Protein AF-A0A928RNL3-F1 (afdb_monomer_lite)

Sequence (248 aa):
MKKELIGLLCSFAIVVVMLMSVAVFASTDTRIFVESATQLISAIQSAKESDNIVLTENIDIDTAIEITSTVIINLNGKTLTALNDTEGNGIFWVKEGGNLTINGNGTINSASQANDYSMAIWATNGGIVTINGGTFTNLDAKAFEDNGTTPNNNELIYASRGGQIIINDGTFIGNYNNTKYGTRYTLNQKDEDLKTEEIEKGTILVKGGKYYGYNPAESLSENPQANFLADGYISTLEGDYYIVTKLA

Secondary structure (DSSP, 8-state):
------------------------------EEEE-SHHHHHHHHHH--TT-EEEE-S-EEESS-EEE-SEEEEE-TT-EEEE-S--TTS-SEEE-TT-EEEEESS-EEE---TT-S---SEEE-TT-EEEEEEEEEE-TTSPPP---SS------SEEE-TT-EEEEEEEEEE--TT-TTTGGGGSEEE-GGGGG-TTSPPPEEEE-SEEEET--TTSBTTSSSPB--BPTTEEEEEETTEEEEEE--

Structure (mmCIF, N/CA/C/O backbone):
data_AF-A0A928RNL3-F1
#
_entry.id   AF-A0A928RNL3-F1
#
loop_
_atom_site.group_PDB
_atom_site.id
_atom_site.type_symbol
_atom_site.label_atom_id
_atom_site.label_alt_id
_atom_site.label_comp_id
_atom_site.label_asym_id
_atom_site.label_entity_id
_atom_site.label_seq_id
_atom_site.pdbx_PDB_ins_code
_atom_site.Cartn_x
_atom_site.Cartn_y
_atom_site.Cartn_z
_atom_site.occupancy
_atom_site.B_iso_or_equiv
_atom_site.auth_seq_id
_atom_site.auth_comp_id
_atom_site.auth_asym_id
_atom_site.auth_atom_id
_atom_site.pdbx_PDB_model_num
ATOM 1 N N . MET A 1 1 ? 56.454 -34.129 8.886 1.00 36.88 1 MET A N 1
ATOM 2 C CA . MET A 1 1 ? 55.756 -33.399 7.800 1.00 36.88 1 MET A CA 1
ATOM 3 C C . MET A 1 1 ? 54.285 -33.790 7.875 1.00 36.88 1 MET A C 1
ATOM 5 O O . MET A 1 1 ? 53.979 -34.945 7.651 1.00 36.88 1 MET A O 1
ATOM 9 N N . LYS A 1 2 ? 53.443 -32.969 8.516 1.00 41.94 2 LYS A N 1
ATOM 10 C CA . LYS A 1 2 ? 52.487 -32.069 7.838 1.00 41.94 2 LYS A CA 1
ATOM 11 C C . LYS A 1 2 ? 51.548 -32.825 6.876 1.00 41.94 2 LYS A C 1
ATOM 13 O O . LYS A 1 2 ? 51.932 -33.035 5.732 1.00 41.94 2 LYS A O 1
ATOM 18 N N . LYS A 1 3 ? 50.312 -33.116 7.292 1.00 41.16 3 LYS A N 1
ATOM 19 C CA . LYS A 1 3 ? 49.136 -32.258 7.038 1.00 41.16 3 LYS A CA 1
ATOM 20 C C . LYS A 1 3 ? 47.866 -32.891 7.616 1.00 41.16 3 LYS A C 1
ATOM 22 O O . LYS A 1 3 ? 47.591 -34.066 7.415 1.00 41.16 3 LYS A O 1
ATOM 27 N N . GLU A 1 4 ? 47.143 -32.051 8.338 1.00 45.06 4 GLU A N 1
ATOM 28 C CA . GLU A 1 4 ? 45.769 -32.211 8.789 1.00 45.06 4 GLU A CA 1
ATOM 29 C C . GLU A 1 4 ? 44.822 -32.294 7.584 1.00 45.06 4 GLU A C 1
ATOM 31 O O . GLU A 1 4 ? 45.042 -31.619 6.576 1.00 45.06 4 GLU A O 1
ATOM 36 N N . LEU A 1 5 ? 43.740 -33.061 7.713 1.00 42.03 5 LEU A N 1
ATOM 37 C CA . LEU A 1 5 ? 42.509 -32.787 6.979 1.00 42.03 5 LEU A CA 1
ATOM 38 C C . LEU A 1 5 ? 41.320 -33.109 7.890 1.00 42.03 5 LEU A C 1
ATOM 40 O O . LEU A 1 5 ? 40.846 -34.238 7.971 1.00 42.03 5 LEU A O 1
ATOM 44 N N . ILE A 1 6 ? 40.891 -32.082 8.620 1.00 49.59 6 ILE A N 1
ATOM 45 C CA . ILE A 1 6 ? 39.580 -32.006 9.258 1.00 49.59 6 ILE A CA 1
ATOM 46 C C . ILE A 1 6 ? 38.580 -31.788 8.119 1.00 49.59 6 ILE A C 1
ATOM 48 O O . ILE A 1 6 ? 38.612 -30.756 7.452 1.00 49.59 6 ILE A O 1
ATOM 52 N N . GLY A 1 7 ? 37.746 -32.791 7.854 1.00 37.91 7 GLY A N 1
ATOM 53 C CA . GLY A 1 7 ? 36.748 -32.775 6.791 1.00 37.91 7 GLY A CA 1
ATOM 54 C C . GLY A 1 7 ? 35.339 -32.952 7.348 1.00 37.91 7 GLY A 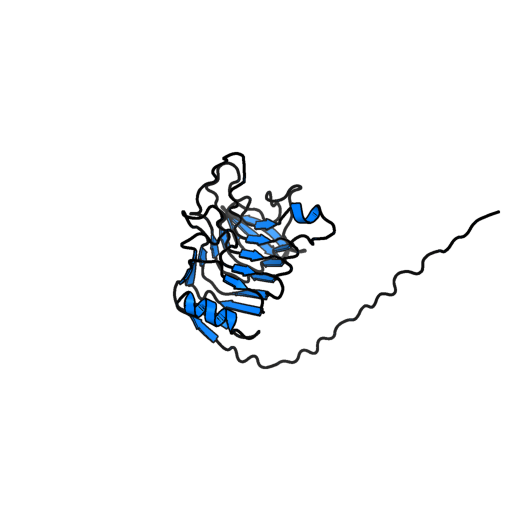C 1
ATOM 55 O O . GLY A 1 7 ? 34.915 -34.073 7.591 1.00 37.91 7 GLY A O 1
ATOM 56 N N . LEU A 1 8 ? 34.648 -31.820 7.497 1.00 40.19 8 LEU A N 1
ATOM 57 C CA . LEU A 1 8 ? 33.212 -31.631 7.266 1.00 40.19 8 LEU A CA 1
ATOM 58 C C . LEU A 1 8 ? 32.214 -32.471 8.097 1.00 40.19 8 LEU A C 1
ATOM 60 O O . LEU A 1 8 ? 31.609 -33.427 7.621 1.00 40.19 8 LEU A O 1
ATOM 64 N N . LEU A 1 9 ? 31.945 -32.000 9.315 1.00 39.47 9 LEU A N 1
ATOM 65 C CA . LEU A 1 9 ? 30.655 -32.155 9.995 1.00 39.47 9 LEU A CA 1
ATOM 66 C C . LEU A 1 9 ? 29.799 -30.939 9.624 1.00 39.47 9 LEU A C 1
ATOM 68 O O . LEU A 1 9 ? 30.090 -29.848 10.098 1.00 39.47 9 LEU A O 1
ATOM 72 N N . CYS A 1 10 ? 28.776 -31.102 8.783 1.00 32.81 10 CYS A N 1
ATOM 73 C CA . CYS A 1 10 ? 27.715 -30.104 8.628 1.00 32.81 10 CYS A CA 1
ATOM 74 C C . CYS A 1 10 ? 26.459 -30.724 8.010 1.00 32.81 10 CYS A C 1
ATOM 76 O O . CYS A 1 10 ? 26.547 -31.506 7.069 1.00 32.81 10 CYS A O 1
ATOM 78 N N . SER A 1 11 ? 25.306 -30.274 8.509 1.00 40.75 11 SER A N 1
ATOM 79 C CA . SER A 1 11 ? 23.949 -30.504 7.995 1.00 40.75 11 SER A CA 1
ATOM 80 C C . SER A 1 11 ? 23.205 -31.759 8.482 1.00 40.75 11 SER A C 1
ATOM 82 O O . SER A 1 11 ? 22.721 -32.567 7.695 1.00 40.75 11 SER A O 1
ATOM 84 N N . PHE A 1 12 ? 22.981 -31.844 9.794 1.00 39.78 12 PHE A N 1
ATOM 85 C CA . PHE A 1 12 ? 21.710 -32.354 10.329 1.00 39.78 12 PHE A CA 1
ATOM 86 C C . PHE A 1 12 ? 21.061 -31.228 11.148 1.00 39.78 12 PHE A C 1
ATOM 88 O O . PHE A 1 12 ? 21.121 -31.206 12.373 1.00 39.78 12 PHE A O 1
ATOM 95 N N . ALA A 1 13 ? 20.497 -30.237 10.455 1.00 38.69 13 ALA A N 1
ATOM 96 C CA . ALA A 1 13 ? 19.688 -29.185 11.063 1.00 38.69 13 ALA A CA 1
ATOM 97 C C . ALA A 1 13 ? 18.215 -29.451 10.729 1.00 38.69 13 ALA A C 1
ATOM 99 O O . ALA A 1 13 ? 17.690 -29.019 9.713 1.00 38.69 13 ALA A O 1
ATOM 100 N N . ILE A 1 14 ? 17.607 -30.276 11.581 1.00 46.03 14 ILE A N 1
ATOM 101 C CA . ILE A 1 14 ? 16.296 -30.039 12.189 1.00 46.03 14 ILE A CA 1
ATOM 102 C C . ILE A 1 14 ? 15.238 -29.469 11.223 1.00 46.03 14 ILE A C 1
ATOM 104 O O . ILE A 1 14 ? 14.930 -28.282 11.216 1.00 46.03 14 ILE A O 1
ATOM 108 N N . VAL A 1 15 ? 14.593 -30.365 10.476 1.00 40.50 15 VAL A N 1
ATOM 109 C CA . VAL A 1 15 ? 13.225 -30.144 9.998 1.00 40.50 15 VAL A CA 1
ATOM 110 C C . VAL A 1 15 ? 12.301 -30.316 11.211 1.00 40.50 15 VAL A C 1
ATOM 112 O O . VAL A 1 15 ? 11.739 -31.387 11.438 1.00 40.50 15 VAL A O 1
ATOM 115 N N . VAL A 1 16 ? 12.177 -29.281 12.048 1.00 40.16 16 VAL A N 1
ATOM 116 C CA . VAL A 1 16 ? 11.028 -29.171 12.959 1.00 40.16 16 VAL A CA 1
ATOM 117 C C . VAL A 1 16 ? 9.869 -28.709 12.094 1.00 40.16 16 VAL A C 1
ATOM 119 O O . VAL A 1 16 ? 9.647 -27.522 11.875 1.00 40.16 16 VAL A O 1
ATOM 122 N N . VAL A 1 17 ? 9.136 -29.686 11.562 1.00 42.78 17 VAL A N 1
ATOM 123 C CA . VAL A 1 17 ? 7.756 -29.465 11.145 1.00 42.78 17 VAL A CA 1
ATOM 124 C C . VAL A 1 17 ? 7.005 -29.088 12.418 1.00 42.78 17 VAL A C 1
ATOM 126 O O . VAL A 1 17 ? 6.629 -29.956 13.207 1.00 42.78 17 VAL A O 1
ATOM 129 N N . MET A 1 18 ? 6.832 -27.787 12.660 1.00 37.47 18 MET A N 1
ATOM 130 C CA . MET A 1 18 ? 5.820 -27.314 13.593 1.00 37.47 18 MET A CA 1
ATOM 131 C C . MET A 1 18 ? 4.467 -27.735 13.021 1.00 37.47 18 MET A C 1
ATOM 133 O O . MET A 1 18 ? 3.860 -27.040 12.212 1.00 37.47 18 MET A O 1
ATOM 137 N N . LEU A 1 19 ? 3.996 -28.903 13.453 1.00 42.25 19 LEU A N 1
ATOM 138 C CA . LEU A 1 19 ? 2.576 -29.196 13.563 1.00 42.25 19 LEU A CA 1
ATOM 139 C C . LEU A 1 19 ? 2.004 -28.183 14.559 1.00 42.25 19 LEU A C 1
ATOM 141 O O . LEU A 1 19 ? 1.840 -28.479 15.741 1.00 42.25 19 LEU A O 1
ATOM 145 N N . MET A 1 20 ? 1.747 -26.960 14.093 1.00 45.22 20 MET A N 1
ATOM 146 C CA . MET A 1 20 ? 0.829 -26.074 14.785 1.00 45.22 20 MET A CA 1
ATOM 147 C C . MET A 1 20 ? -0.524 -26.763 14.695 1.00 45.22 20 MET A C 1
ATOM 149 O O . MET A 1 20 ? -1.156 -26.832 13.642 1.00 45.22 20 MET A O 1
ATOM 153 N N . SER A 1 21 ? -0.916 -27.368 15.809 1.00 40.00 21 SER A N 1
ATOM 154 C CA . SER A 1 21 ? -2.282 -27.775 16.069 1.00 40.00 21 SER A CA 1
ATOM 155 C C . SER A 1 21 ? -3.202 -26.635 15.648 1.00 40.00 21 SER A C 1
ATOM 157 O O . SER A 1 21 ? -3.135 -25.549 16.226 1.00 40.00 21 SER A O 1
ATOM 159 N N . VAL A 1 22 ? -4.046 -26.876 14.646 1.00 42.44 22 VAL A N 1
ATOM 160 C CA . VAL A 1 22 ? -5.155 -25.985 14.312 1.00 42.44 22 VAL A CA 1
ATOM 161 C C . VAL A 1 22 ? -6.137 -26.065 15.476 1.00 42.44 22 VAL A C 1
ATOM 163 O O . VAL A 1 22 ? -7.059 -26.878 15.492 1.00 42.44 22 VAL A O 1
ATOM 166 N N . ALA A 1 23 ? -5.903 -25.250 16.500 1.00 40.03 23 ALA A N 1
ATOM 167 C CA . ALA A 1 23 ? -6.947 -24.890 17.429 1.00 40.03 23 ALA A CA 1
ATOM 168 C C . ALA A 1 23 ? -7.907 -23.996 16.640 1.00 40.03 23 ALA A C 1
ATOM 170 O O . ALA A 1 23 ? -7.641 -22.817 16.421 1.00 40.03 23 ALA A O 1
ATOM 171 N N . VAL A 1 24 ? -9.004 -24.583 16.157 1.00 39.94 24 VAL A N 1
ATOM 172 C CA . VAL A 1 24 ? -10.170 -23.828 15.692 1.00 39.94 24 VAL A CA 1
ATOM 173 C C . VAL A 1 24 ? -10.769 -23.168 16.931 1.00 39.94 24 VAL A C 1
ATOM 175 O O . VAL A 1 24 ? -11.718 -23.664 17.533 1.00 39.94 24 VAL A O 1
ATOM 178 N N . PHE A 1 25 ? -10.168 -22.063 17.366 1.00 43.06 25 PHE A N 1
ATOM 179 C CA . PHE A 1 25 ? -10.898 -21.095 18.155 1.0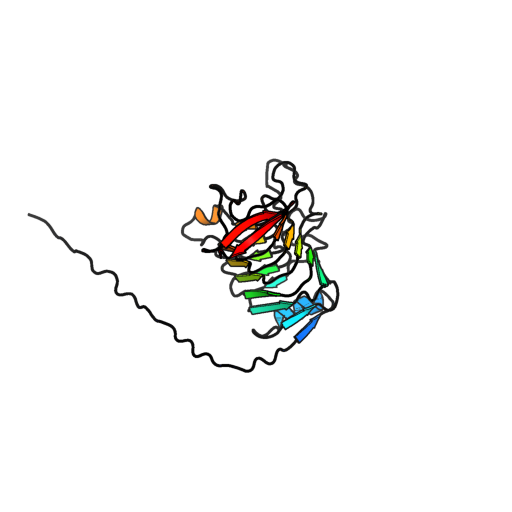0 43.06 25 PHE A CA 1
ATOM 180 C C . PHE A 1 25 ? -11.946 -20.525 17.209 1.00 43.06 25 PHE A C 1
ATOM 182 O O . PHE A 1 25 ? -11.616 -20.017 16.138 1.00 43.06 25 PHE A O 1
ATOM 189 N N . ALA A 1 26 ? -13.218 -20.671 17.571 1.00 45.25 26 ALA A N 1
ATOM 190 C CA . ALA A 1 26 ? -14.267 -19.869 16.976 1.00 45.25 26 ALA A CA 1
ATOM 191 C C . ALA A 1 26 ? -13.901 -18.408 17.260 1.00 45.25 26 ALA A C 1
ATOM 193 O O . ALA A 1 26 ? -14.158 -17.900 18.349 1.00 45.25 26 ALA A O 1
ATOM 194 N N . SER A 1 27 ? -13.208 -17.781 16.309 1.00 50.09 27 SER A N 1
ATOM 195 C CA . SER A 1 27 ? -12.990 -16.347 16.290 1.00 50.09 27 SER A CA 1
ATOM 196 C C . SER A 1 27 ? -14.382 -15.731 16.287 1.00 50.09 27 SER A C 1
ATOM 198 O O . SER A 1 27 ? -15.140 -15.854 15.322 1.00 50.09 27 SER A O 1
ATOM 200 N N . THR A 1 28 ? -14.779 -15.160 17.420 1.00 51.91 28 THR A N 1
ATOM 201 C CA . THR A 1 28 ? -15.839 -14.167 17.405 1.00 51.91 28 THR A CA 1
ATOM 202 C C . THR A 1 28 ? -15.288 -13.040 16.543 1.00 51.91 28 THR A C 1
ATOM 204 O O . THR A 1 28 ? -14.370 -12.358 16.989 1.00 51.91 28 THR A O 1
ATOM 207 N N . ASP A 1 29 ? -15.777 -12.918 15.305 1.00 69.38 29 ASP A N 1
ATOM 208 C CA . ASP A 1 29 ? -15.484 -11.815 14.378 1.00 69.38 29 ASP A CA 1
ATOM 209 C C . ASP A 1 29 ? -15.973 -10.511 15.027 1.00 69.38 29 ASP A C 1
ATOM 211 O O . ASP A 1 29 ? -17.085 -10.034 14.781 1.00 69.38 29 ASP A O 1
ATOM 215 N N . THR A 1 30 ? -15.186 -10.009 15.978 1.00 86.94 30 THR A N 1
ATOM 216 C CA . THR A 1 30 ? -15.465 -8.789 16.720 1.00 86.94 30 THR A CA 1
ATOM 217 C C . THR A 1 30 ? -15.185 -7.647 15.771 1.00 86.94 30 THR A C 1
ATOM 219 O O . THR A 1 30 ? -14.037 -7.369 15.429 1.00 86.94 30 THR A O 1
ATOM 222 N N . ARG A 1 31 ? -16.251 -6.988 15.325 1.00 94.19 31 ARG A N 1
ATOM 223 C CA . ARG A 1 31 ? -16.142 -5.827 14.447 1.00 94.19 31 ARG A CA 1
ATOM 224 C C . ARG A 1 31 ? -16.106 -4.558 15.272 1.00 94.19 31 ARG A C 1
ATOM 226 O O . ARG A 1 31 ? -17.015 -4.308 16.064 1.00 94.19 31 ARG A O 1
ATOM 233 N N . ILE A 1 32 ? -15.074 -3.756 15.052 1.00 97.12 32 ILE A N 1
ATOM 234 C CA . ILE A 1 32 ? -14.915 -2.438 15.659 1.00 97.12 32 ILE A CA 1
ATOM 235 C C . ILE A 1 32 ? -15.180 -1.416 14.561 1.00 97.12 32 ILE A C 1
ATOM 237 O O . ILE A 1 32 ? -14.381 -1.261 13.642 1.00 97.12 32 ILE A O 1
ATOM 241 N N . PHE A 1 33 ? -16.329 -0.752 14.621 1.00 97.88 33 PHE A N 1
ATOM 242 C CA . PHE A 1 33 ? -16.703 0.256 13.634 1.00 97.88 33 PHE A CA 1
ATOM 243 C C . PHE A 1 33 ? -16.080 1.604 13.988 1.00 97.88 33 PHE A C 1
ATOM 245 O O . PHE A 1 33 ? -16.161 2.036 15.139 1.00 97.88 33 PHE A O 1
ATOM 252 N N . VAL A 1 34 ? -15.468 2.258 13.002 1.00 98.50 34 VAL A N 1
ATOM 253 C CA . VAL A 1 34 ? -14.801 3.552 13.178 1.00 98.50 34 VAL A CA 1
ATOM 254 C C . VAL A 1 34 ? -15.205 4.522 12.067 1.00 98.50 34 VAL A C 1
ATOM 256 O O . VAL A 1 34 ? -15.260 4.157 10.892 1.00 98.50 34 VAL A O 1
ATOM 259 N N . GLU A 1 35 ? -15.470 5.769 12.444 1.00 98.19 35 GLU A N 1
ATOM 260 C CA . GLU A 1 35 ? -15.930 6.849 11.554 1.00 98.19 35 GLU A CA 1
ATOM 261 C C . GLU A 1 35 ? -15.015 8.086 11.601 1.00 98.19 35 GLU A C 1
ATOM 263 O O . GLU A 1 35 ? -15.278 9.082 10.938 1.00 98.19 35 GLU A O 1
ATOM 268 N N . SER A 1 36 ? -13.929 8.043 12.380 1.00 97.88 36 SER A N 1
ATOM 269 C CA . SER A 1 36 ? -12.985 9.157 12.542 1.00 97.88 36 SER A CA 1
ATOM 270 C C . SER A 1 36 ? -11.557 8.674 12.798 1.00 97.88 36 SER A C 1
ATOM 272 O O . SER A 1 36 ? -11.346 7.560 13.285 1.00 97.88 36 SER A O 1
ATOM 274 N N . ALA A 1 37 ? -10.568 9.538 12.545 1.00 96.69 37 ALA A N 1
ATOM 275 C CA . ALA A 1 37 ? -9.155 9.235 12.786 1.00 96.69 37 ALA A CA 1
ATOM 276 C C . ALA A 1 37 ? -8.880 8.853 14.246 1.00 96.69 37 ALA A C 1
ATOM 278 O O . ALA A 1 37 ? -8.196 7.869 14.516 1.00 96.69 37 ALA A O 1
ATOM 279 N N . THR A 1 38 ? -9.469 9.577 15.202 1.00 97.12 38 THR A N 1
ATOM 280 C CA . THR A 1 38 ? -9.306 9.290 16.634 1.00 97.12 38 THR A CA 1
ATOM 281 C C . THR A 1 38 ? -9.822 7.900 17.001 1.00 97.12 38 THR A C 1
ATOM 283 O O . THR A 1 38 ? -9.162 7.180 17.752 1.00 97.12 38 THR A O 1
ATOM 286 N N . GLN A 1 39 ? -10.979 7.499 16.468 1.00 98.06 39 GLN A N 1
ATOM 287 C CA . GLN A 1 39 ? -11.520 6.158 16.703 1.00 98.06 39 GLN A CA 1
ATOM 288 C C . GLN A 1 39 ? -10.678 5.085 16.019 1.00 98.06 39 GLN A C 1
ATOM 290 O O . GLN A 1 39 ? -10.419 4.061 16.641 1.00 98.06 39 GLN A O 1
ATOM 295 N N . LEU A 1 40 ? -10.223 5.320 14.784 1.00 98.12 40 LEU A N 1
ATOM 296 C CA . LEU A 1 40 ? -9.340 4.397 14.070 1.00 98.12 40 LEU A CA 1
ATOM 297 C C . LEU A 1 40 ? -8.049 4.148 14.860 1.00 98.12 40 LEU A C 1
ATOM 299 O O . LEU A 1 40 ? -7.719 2.999 15.137 1.00 98.12 40 LEU A O 1
ATOM 303 N N . ILE A 1 41 ? -7.367 5.209 15.297 1.00 96.62 41 ILE A N 1
ATOM 304 C CA . ILE A 1 41 ? -6.130 5.110 16.086 1.00 96.62 41 ILE A CA 1
ATOM 305 C C . ILE A 1 41 ? -6.388 4.390 17.417 1.00 96.62 41 ILE A C 1
ATOM 307 O O . ILE A 1 41 ? -5.639 3.489 17.788 1.00 96.62 41 ILE A O 1
ATOM 311 N N . SER A 1 42 ? -7.477 4.729 18.113 1.00 97.00 42 SER A N 1
ATOM 312 C CA . SER A 1 42 ? -7.833 4.083 19.385 1.00 97.00 42 SER A CA 1
ATOM 313 C C . SER A 1 42 ? -8.160 2.596 19.209 1.00 97.00 42 SER A C 1
ATOM 315 O O . SER A 1 42 ? -7.766 1.767 20.031 1.00 97.00 42 SER A O 1
ATOM 317 N N . ALA A 1 43 ? -8.867 2.244 18.133 1.00 97.00 43 ALA A N 1
ATOM 318 C CA . ALA A 1 43 ? -9.179 0.862 17.791 1.00 97.00 43 ALA A CA 1
ATOM 319 C C . ALA A 1 43 ? -7.900 0.076 17.492 1.00 97.00 43 ALA A C 1
ATOM 321 O O . ALA A 1 43 ? -7.726 -1.007 18.030 1.00 97.00 43 ALA A O 1
ATOM 322 N N . ILE A 1 44 ? -6.969 0.648 16.726 1.00 96.62 44 ILE A N 1
ATOM 323 C CA . ILE A 1 44 ? -5.667 0.041 16.416 1.00 96.62 44 ILE A CA 1
ATOM 324 C C . ILE A 1 44 ? -4.848 -0.217 17.686 1.00 96.62 44 ILE A C 1
ATOM 326 O O . ILE A 1 44 ? -4.329 -1.314 17.872 1.00 96.62 44 ILE A O 1
ATOM 330 N N . GLN A 1 45 ? -4.775 0.759 18.595 1.00 95.06 45 GLN A N 1
ATOM 331 C CA . GLN A 1 45 ? -4.013 0.638 19.846 1.00 95.06 45 GLN A CA 1
ATOM 332 C C . GLN A 1 45 ? -4.598 -0.386 20.829 1.00 95.06 45 GLN A C 1
ATOM 334 O O . GLN A 1 45 ? -3.878 -0.893 21.688 1.00 95.06 45 GLN A O 1
ATOM 339 N N . SER A 1 46 ? -5.900 -0.669 20.734 1.00 93.38 46 SER A N 1
ATOM 340 C CA . SER A 1 46 ? -6.609 -1.592 21.631 1.00 93.38 46 SER A CA 1
ATOM 341 C C . SER A 1 46 ? -7.000 -2.920 20.977 1.00 93.38 46 SER A C 1
ATOM 343 O O . SER A 1 46 ? -7.537 -3.791 21.668 1.00 93.38 46 SER A O 1
ATOM 345 N N . ALA A 1 47 ? -6.722 -3.083 19.679 1.00 89.69 47 ALA A N 1
ATOM 346 C CA . ALA A 1 47 ? -7.098 -4.254 18.903 1.00 89.69 47 ALA A CA 1
ATOM 347 C C . ALA A 1 47 ? -6.444 -5.520 19.455 1.00 89.69 47 ALA A C 1
ATOM 349 O O . ALA A 1 47 ? -5.249 -5.571 19.760 1.00 89.69 47 ALA A O 1
ATOM 350 N N . LYS A 1 48 ? -7.246 -6.575 19.543 1.00 89.38 48 LYS A N 1
ATOM 351 C CA . LYS A 1 48 ? -6.777 -7.948 19.724 1.00 89.38 48 LYS A CA 1
ATOM 352 C C . LYS A 1 48 ? -6.530 -8.565 18.352 1.00 89.38 48 LYS A C 1
ATOM 354 O O . LYS A 1 48 ? -7.125 -8.146 17.367 1.00 89.38 48 LYS A O 1
ATOM 359 N N . GLU A 1 49 ? -5.724 -9.624 18.294 1.00 82.88 49 GLU A N 1
ATOM 360 C CA . GLU A 1 49 ? -5.270 -10.227 17.026 1.00 82.88 49 GLU A CA 1
ATOM 361 C C . GLU A 1 49 ? -6.396 -10.631 16.051 1.00 82.88 49 GLU A C 1
ATOM 363 O O . GLU A 1 49 ? -6.156 -10.740 14.855 1.00 82.88 49 GLU A O 1
ATOM 368 N N . SER A 1 50 ? -7.615 -10.881 16.544 1.00 85.44 50 SER A N 1
ATOM 369 C CA . SER A 1 50 ? -8.782 -11.264 15.729 1.00 85.44 50 SER A CA 1
ATOM 370 C C . SER A 1 50 ? -9.828 -10.155 15.563 1.00 85.44 50 SER A C 1
ATOM 372 O O . SER A 1 50 ? -10.874 -10.409 14.964 1.00 85.44 50 SER A O 1
ATOM 374 N N . ASP A 1 51 ? -9.588 -8.956 16.100 1.00 92.44 51 ASP A N 1
ATOM 375 C CA . ASP A 1 51 ? -10.512 -7.834 15.947 1.00 92.44 51 ASP A CA 1
ATOM 376 C C . ASP A 1 51 ? -10.436 -7.281 14.519 1.00 92.44 51 ASP A C 1
ATOM 378 O O . ASP A 1 51 ? -9.360 -7.095 13.951 1.00 92.44 51 ASP A O 1
ATOM 382 N N . ASN A 1 52 ? -11.601 -7.004 13.940 1.00 94.69 52 ASN A N 1
ATOM 383 C CA . ASN A 1 52 ? -11.748 -6.515 12.577 1.00 94.69 52 ASN A CA 1
ATOM 384 C C . ASN A 1 52 ? -12.216 -5.058 12.612 1.00 94.69 52 ASN A C 1
ATOM 386 O O . ASN A 1 52 ? -13.385 -4.775 12.895 1.00 94.69 52 ASN A O 1
ATOM 390 N N . ILE A 1 53 ? -11.303 -4.123 12.360 1.00 98.12 53 ILE A N 1
ATOM 391 C CA . ILE A 1 53 ? -11.602 -2.689 12.349 1.00 98.12 53 ILE A CA 1
ATOM 392 C C . ILE A 1 53 ? -12.250 -2.343 11.010 1.00 98.12 53 ILE A 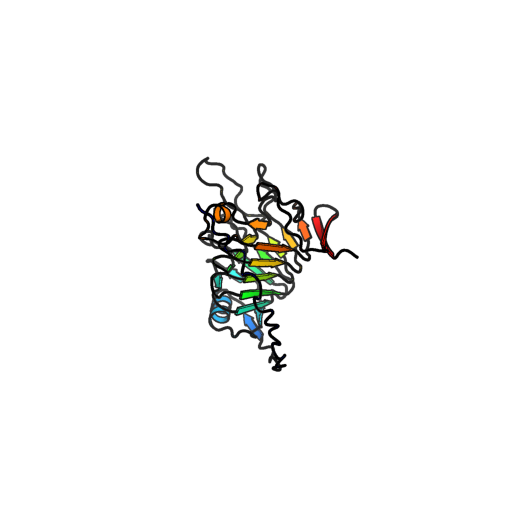C 1
ATOM 394 O O . ILE A 1 53 ? -11.632 -2.484 9.960 1.00 98.12 53 ILE A O 1
ATOM 398 N N . VAL A 1 54 ? -13.500 -1.889 11.032 1.00 98.31 54 VAL A N 1
ATOM 399 C CA . VAL A 1 54 ? -14.297 -1.627 9.830 1.00 98.31 54 VAL A CA 1
ATOM 400 C C . VAL A 1 54 ? -14.553 -0.134 9.700 1.00 98.31 54 VAL A C 1
ATOM 402 O O . VAL A 1 54 ? -15.178 0.470 10.575 1.00 98.31 54 VAL A O 1
ATOM 405 N N . LEU A 1 55 ? -14.126 0.452 8.583 1.00 98.62 55 LEU A N 1
ATOM 406 C CA . LEU A 1 55 ? -14.429 1.851 8.292 1.00 98.62 55 LEU A CA 1
ATOM 407 C C . LEU A 1 55 ? -15.918 2.010 7.958 1.00 98.62 55 LEU A C 1
ATOM 409 O O . LEU A 1 55 ? -16.460 1.311 7.096 1.00 98.62 55 LEU A O 1
ATOM 413 N N . THR A 1 56 ? -16.597 2.937 8.625 1.00 98.56 56 THR A N 1
ATOM 414 C CA . THR A 1 56 ? -17.995 3.285 8.315 1.00 98.56 56 THR A CA 1
ATOM 415 C C . THR A 1 56 ? -18.117 4.612 7.590 1.00 98.56 56 THR A C 1
ATOM 417 O O . THR A 1 56 ? -19.078 4.802 6.847 1.00 98.56 56 THR A O 1
ATOM 420 N N . GLU A 1 57 ? -17.107 5.470 7.691 1.00 98.75 57 GLU A N 1
ATOM 421 C CA . GLU A 1 57 ? -17.013 6.744 6.983 1.00 98.75 57 GLU A CA 1
ATOM 422 C C . GLU A 1 57 ? -15.655 6.904 6.302 1.00 98.75 57 GLU A C 1
ATOM 424 O O . GLU A 1 57 ? -14.719 6.147 6.566 1.00 98.75 57 GLU A O 1
ATOM 429 N N . ASN A 1 58 ? -15.569 7.871 5.388 1.00 98.62 58 ASN A N 1
ATOM 430 C CA . ASN A 1 58 ? -14.271 8.329 4.906 1.00 98.62 58 ASN A CA 1
ATOM 431 C C . ASN A 1 58 ? -13.556 9.031 6.060 1.00 98.62 58 ASN A C 1
ATOM 433 O O . ASN A 1 58 ? -14.177 9.801 6.792 1.00 98.62 58 ASN A O 1
ATOM 437 N N . ILE A 1 59 ? -12.269 8.754 6.217 1.00 97.94 59 ILE A N 1
ATOM 438 C CA . ILE A 1 59 ? -11.470 9.256 7.325 1.00 97.94 59 ILE A CA 1
ATOM 439 C C . ILE A 1 59 ? -10.261 9.980 6.761 1.00 97.94 59 ILE A C 1
ATOM 441 O O . ILE A 1 59 ? -9.464 9.424 6.009 1.00 97.94 59 ILE A O 1
ATOM 445 N N . ASP A 1 60 ? -10.111 11.213 7.201 1.00 94.94 60 ASP A N 1
ATOM 446 C CA . ASP A 1 60 ? -8.933 12.015 6.949 1.00 94.94 60 ASP A CA 1
ATOM 447 C C . ASP A 1 60 ? -7.970 11.875 8.131 1.00 94.94 60 ASP A C 1
ATOM 449 O O . ASP A 1 60 ? -8.399 11.895 9.287 1.00 94.94 60 ASP A O 1
ATOM 453 N N . ILE A 1 61 ? -6.679 11.711 7.850 1.00 91.50 61 ILE A N 1
ATOM 454 C CA . ILE A 1 61 ? -5.622 11.618 8.856 1.00 91.50 61 ILE A CA 1
ATOM 455 C C . ILE A 1 61 ? -4.578 12.714 8.653 1.00 91.50 61 ILE A C 1
ATOM 457 O O . ILE A 1 61 ? -4.240 13.081 7.527 1.00 91.50 61 ILE A O 1
ATOM 461 N N . ASP A 1 62 ? -4.036 13.198 9.767 1.00 88.06 62 ASP A N 1
ATOM 462 C CA . ASP A 1 62 ? -3.042 14.275 9.780 1.00 88.06 62 ASP A CA 1
ATOM 463 C C . ASP A 1 62 ? -1.626 13.787 10.099 1.00 88.06 62 ASP A C 1
ATOM 465 O O . ASP A 1 62 ? -0.663 14.515 9.892 1.00 88.06 62 ASP A O 1
ATOM 469 N N . THR A 1 63 ? -1.491 12.562 10.608 1.00 88.94 63 THR A N 1
ATOM 470 C CA . THR A 1 63 ? -0.213 11.960 11.000 1.00 88.94 63 THR A CA 1
ATOM 471 C C . THR A 1 63 ? -0.195 10.487 10.628 1.00 88.94 63 THR A C 1
ATOM 473 O O . THR A 1 63 ? -1.248 9.850 10.575 1.00 88.94 63 THR A O 1
ATOM 476 N N . ALA A 1 64 ? 0.999 9.925 10.447 1.00 92.31 64 ALA A N 1
ATOM 477 C CA . ALA A 1 64 ? 1.169 8.489 10.263 1.00 92.31 64 ALA A CA 1
ATOM 478 C C . ALA A 1 64 ? 0.528 7.682 11.403 1.00 92.31 64 ALA A C 1
ATOM 480 O O . ALA A 1 64 ? 0.558 8.082 12.571 1.00 92.31 64 ALA A O 1
ATOM 481 N N . ILE A 1 65 ? -0.014 6.518 11.061 1.00 96.00 65 ILE A N 1
ATOM 482 C CA . ILE A 1 65 ? -0.523 5.544 12.020 1.00 96.00 65 ILE A CA 1
ATOM 483 C C . ILE A 1 65 ? 0.548 4.471 12.215 1.00 96.00 65 ILE A C 1
ATOM 485 O O . ILE A 1 65 ? 0.794 3.650 11.330 1.00 96.00 65 ILE A O 1
ATOM 489 N N . GLU A 1 66 ? 1.188 4.478 13.382 1.00 97.00 66 GLU A N 1
ATOM 490 C CA . GLU A 1 66 ? 2.175 3.465 13.757 1.00 97.00 66 GLU A CA 1
ATOM 491 C C . GLU A 1 66 ? 1.493 2.138 14.130 1.00 97.00 66 GLU A C 1
ATOM 493 O O . GLU A 1 66 ? 0.571 2.109 14.948 1.00 97.00 66 GLU A O 1
ATOM 498 N N . ILE A 1 67 ? 1.969 1.033 13.546 1.00 98.00 67 ILE A N 1
ATOM 499 C CA . ILE A 1 67 ? 1.496 -0.331 13.811 1.00 98.00 67 ILE A CA 1
ATOM 500 C C . ILE A 1 67 ? 2.648 -1.169 14.378 1.00 98.00 67 ILE A C 1
ATOM 502 O O . ILE A 1 67 ? 3.625 -1.453 13.681 1.00 98.00 67 ILE A O 1
ATOM 506 N N . THR A 1 68 ? 2.505 -1.595 15.633 1.00 97.19 68 THR A N 1
ATOM 507 C CA . THR A 1 68 ? 3.471 -2.429 16.384 1.00 97.19 68 THR A CA 1
ATOM 508 C C . THR A 1 68 ? 2.834 -3.695 16.971 1.00 97.19 68 THR A C 1
ATOM 510 O O . THR A 1 68 ? 3.441 -4.394 17.780 1.00 97.19 68 THR A O 1
ATOM 513 N N . SER A 1 69 ? 1.602 -3.999 16.558 1.00 95.75 69 SER A N 1
ATOM 514 C CA . SER A 1 69 ? 0.832 -5.188 16.930 1.00 95.75 69 SER A CA 1
ATOM 515 C C . SER A 1 69 ? 0.113 -5.780 15.710 1.00 95.75 69 SER A C 1
ATOM 517 O O . SER A 1 69 ? 0.155 -5.222 14.609 1.00 95.75 69 SER A O 1
ATOM 519 N N . THR A 1 70 ? -0.559 -6.918 15.895 1.00 97.19 70 THR A N 1
ATOM 520 C CA . THR A 1 70 ? -1.419 -7.516 14.866 1.00 97.19 70 THR A CA 1
ATOM 521 C C . THR A 1 70 ? -2.733 -6.748 14.746 1.00 97.19 70 THR A C 1
ATOM 523 O O . THR A 1 70 ? -3.486 -6.651 15.714 1.00 97.19 70 THR A O 1
ATOM 526 N N . VAL A 1 71 ? -3.022 -6.241 13.548 1.00 97.69 71 VAL A N 1
ATOM 527 C CA . VAL A 1 71 ? -4.178 -5.388 13.251 1.00 97.69 71 VAL A CA 1
ATOM 528 C C . VAL A 1 71 ? -4.819 -5.825 11.938 1.00 97.69 71 VAL A C 1
ATOM 530 O O . VAL A 1 71 ? -4.135 -6.021 10.933 1.00 97.69 71 VAL A O 1
ATOM 533 N N . ILE A 1 72 ? -6.150 -5.920 11.920 1.00 98.00 72 ILE A N 1
ATOM 534 C CA . ILE A 1 72 ? -6.931 -6.184 10.709 1.00 98.00 72 ILE A CA 1
ATOM 535 C C . ILE A 1 72 ? -7.839 -4.985 10.438 1.00 98.00 72 ILE A C 1
ATOM 537 O O . ILE A 1 72 ? -8.657 -4.615 11.281 1.00 98.00 72 ILE A O 1
ATOM 541 N N . ILE A 1 73 ? -7.714 -4.397 9.248 1.00 98.44 73 ILE A N 1
ATOM 542 C CA . ILE A 1 73 ? -8.541 -3.279 8.784 1.00 98.44 73 ILE A CA 1
ATOM 543 C C . ILE A 1 73 ? -9.331 -3.716 7.553 1.00 98.44 73 ILE A C 1
ATOM 545 O O . ILE A 1 73 ? -8.774 -4.240 6.588 1.00 98.44 73 ILE A O 1
ATOM 549 N N . ASN A 1 74 ? -10.633 -3.457 7.560 1.00 98.44 74 ASN A N 1
ATOM 550 C CA . ASN A 1 74 ? -11.507 -3.558 6.405 1.00 98.44 74 ASN A CA 1
ATOM 551 C C . ASN A 1 74 ? -11.916 -2.153 5.949 1.00 98.44 74 ASN A C 1
ATOM 553 O O . ASN A 1 74 ? -12.639 -1.444 6.655 1.00 98.44 74 ASN A O 1
ATOM 557 N N . LEU A 1 75 ? -11.480 -1.781 4.745 1.00 98.62 75 LEU A N 1
ATOM 558 C CA . LEU A 1 75 ? -11.759 -0.474 4.152 1.00 98.62 75 LEU A CA 1
ATOM 559 C C . LEU A 1 75 ? -13.250 -0.266 3.852 1.00 98.62 75 LEU A C 1
ATOM 561 O O . LEU A 1 75 ? -13.703 0.871 3.824 1.00 98.62 75 LEU A O 1
ATOM 565 N N . ASN A 1 76 ? -14.025 -1.339 3.652 1.00 98.38 76 ASN A N 1
ATOM 566 C CA . ASN A 1 76 ? -15.492 -1.315 3.552 1.00 98.38 76 ASN A CA 1
ATOM 567 C C . ASN A 1 76 ? -16.074 -0.248 2.589 1.00 98.38 76 ASN A C 1
ATOM 569 O O . ASN A 1 76 ? -17.092 0.397 2.840 1.00 98.38 76 ASN A O 1
ATOM 573 N N . GLY A 1 77 ? -15.403 -0.052 1.461 1.00 98.50 77 GLY A N 1
ATOM 574 C CA . GLY A 1 77 ? -15.742 0.910 0.416 1.00 98.50 77 GLY A CA 1
ATOM 575 C C . GLY A 1 77 ? -15.404 2.363 0.753 1.00 98.50 77 GLY A C 1
ATOM 576 O O . GLY A 1 77 ? -15.790 3.246 -0.009 1.00 98.50 77 GLY A O 1
ATOM 577 N N . LYS A 1 78 ? -14.724 2.621 1.872 1.00 98.75 78 LYS A N 1
ATOM 578 C CA . LYS A 1 78 ? -14.377 3.958 2.361 1.00 98.75 78 LYS A CA 1
ATOM 579 C C . LYS A 1 78 ? -12.958 4.355 1.990 1.00 98.75 78 LYS A C 1
ATOM 581 O O . LYS A 1 78 ? -12.132 3.521 1.611 1.00 98.75 78 LYS A O 1
ATOM 586 N N . THR A 1 79 ? -12.706 5.652 2.100 1.00 98.31 79 THR A N 1
ATOM 587 C CA . THR A 1 79 ? -11.415 6.266 1.807 1.00 98.31 79 THR A CA 1
ATOM 588 C C . THR A 1 79 ? -10.704 6.674 3.090 1.00 98.31 79 THR A C 1
ATOM 590 O O . THR A 1 79 ? -11.302 7.328 3.940 1.00 98.31 79 THR A O 1
ATOM 593 N N . LEU A 1 80 ? -9.423 6.328 3.193 1.00 96.94 80 LEU A N 1
ATOM 594 C CA . LEU A 1 80 ? -8.464 6.947 4.100 1.00 96.94 80 LEU A CA 1
ATOM 595 C C . LEU A 1 80 ? -7.618 7.950 3.316 1.00 96.94 80 LEU A C 1
ATOM 597 O O . LEU A 1 80 ? -6.984 7.551 2.338 1.00 96.94 80 LEU A O 1
ATOM 601 N N . THR A 1 81 ? -7.594 9.213 3.735 1.00 94.69 81 THR A N 1
ATOM 602 C CA . THR A 1 81 ? -6.825 10.278 3.067 1.00 94.69 81 THR A CA 1
ATOM 603 C C . THR A 1 81 ? -5.794 10.871 4.018 1.00 94.69 81 THR A C 1
ATOM 605 O O . THR A 1 81 ? -6.144 11.250 5.131 1.00 94.69 81 THR A O 1
ATOM 608 N N . ALA A 1 82 ? -4.540 11.006 3.589 1.00 90.62 82 ALA A N 1
ATOM 609 C CA . ALA A 1 82 ? -3.581 11.865 4.285 1.00 90.62 82 ALA A CA 1
ATOM 610 C C . ALA A 1 82 ? -3.809 13.328 3.884 1.00 90.62 82 ALA A C 1
ATOM 612 O O . ALA A 1 82 ? -3.674 13.662 2.709 1.00 90.62 82 ALA A O 1
ATOM 613 N N . LEU A 1 83 ? -4.139 14.203 4.838 1.00 84.06 83 LEU A N 1
ATOM 614 C CA . LEU A 1 83 ? -4.301 15.642 4.572 1.00 84.06 83 LEU A CA 1
ATOM 615 C C . LEU A 1 83 ? -3.000 16.435 4.714 1.00 84.06 83 LEU A C 1
ATOM 617 O O . LEU A 1 83 ? -2.873 17.511 4.134 1.00 84.06 83 LEU A O 1
ATOM 621 N N . ASN A 1 84 ? -2.062 15.918 5.506 1.00 79.19 84 ASN A N 1
ATOM 622 C CA . ASN A 1 84 ? -0.832 16.591 5.907 1.00 79.19 84 ASN A CA 1
ATOM 623 C C . ASN A 1 84 ? 0.380 15.656 5.790 1.00 79.19 84 ASN A C 1
ATOM 625 O O . ASN A 1 84 ? 0.244 14.472 5.451 1.00 79.19 84 ASN A O 1
ATOM 629 N N . ASP A 1 85 ? 1.571 16.205 6.053 1.00 75.88 85 ASP A N 1
ATOM 630 C CA . ASP A 1 85 ? 2.809 15.434 5.988 1.00 75.88 85 ASP A CA 1
ATOM 631 C C . ASP A 1 85 ? 2.832 14.364 7.067 1.00 75.88 85 ASP A C 1
ATOM 633 O O . ASP A 1 85 ? 2.696 14.636 8.255 1.00 75.88 85 ASP A O 1
ATOM 637 N N . THR A 1 86 ? 3.027 13.125 6.624 1.00 80.06 86 THR A N 1
ATOM 638 C CA . THR A 1 86 ? 3.195 11.966 7.506 1.00 80.06 86 THR A CA 1
ATOM 639 C C . THR A 1 86 ? 4.636 11.859 8.013 1.00 80.06 86 THR A C 1
ATOM 641 O O . THR A 1 86 ? 5.041 10.811 8.517 1.00 80.06 86 THR A O 1
ATOM 644 N N . GLU A 1 87 ? 5.419 12.931 7.851 1.00 82.12 87 GLU A N 1
ATOM 645 C CA . GLU A 1 87 ? 6.853 13.017 8.135 1.00 82.12 87 GLU A CA 1
ATOM 646 C C . GLU A 1 87 ? 7.639 11.920 7.404 1.00 82.12 87 GLU A C 1
ATOM 648 O O . GLU A 1 87 ? 8.587 11.337 7.928 1.00 82.12 87 GLU A O 1
ATOM 653 N N . GLY A 1 88 ? 7.182 11.571 6.199 1.00 80.00 88 GLY A N 1
ATOM 654 C CA . GLY A 1 88 ? 7.742 10.472 5.420 1.00 80.00 88 GLY A CA 1
ATOM 655 C C . GLY A 1 88 ? 7.510 9.070 5.965 1.00 80.00 88 GLY A C 1
ATOM 656 O O . GLY A 1 88 ? 8.128 8.133 5.464 1.00 80.00 88 GLY A O 1
ATOM 657 N N . ASN A 1 89 ? 6.606 8.891 6.932 1.00 87.94 89 ASN A N 1
ATOM 658 C CA . ASN A 1 89 ? 6.334 7.574 7.508 1.00 87.94 89 ASN A CA 1
ATOM 659 C C . ASN A 1 89 ? 5.211 6.794 6.794 1.00 87.94 89 ASN A C 1
ATOM 661 O O . ASN A 1 89 ? 5.004 5.609 7.058 1.00 87.94 89 ASN A O 1
ATOM 665 N N . GLY A 1 90 ? 4.503 7.456 5.878 1.00 89.81 90 GLY A N 1
ATOM 666 C CA . GLY A 1 90 ? 3.332 6.938 5.184 1.00 89.81 90 GLY A CA 1
ATOM 667 C C . GLY A 1 90 ? 2.058 6.946 6.035 1.00 89.81 90 GLY A C 1
ATOM 668 O O . GLY A 1 90 ? 2.092 7.234 7.228 1.00 89.81 90 GLY A O 1
ATOM 669 N N . ILE A 1 91 ? 0.910 6.627 5.424 1.00 94.75 91 ILE A N 1
ATOM 670 C CA . ILE A 1 91 ? -0.373 6.505 6.149 1.00 94.75 91 ILE A CA 1
ATOM 671 C C . ILE A 1 91 ? -0.274 5.431 7.235 1.00 94.75 91 ILE A C 1
ATOM 673 O O . ILE A 1 91 ? -0.626 5.688 8.386 1.00 94.75 91 ILE A O 1
ATOM 677 N N . PHE A 1 92 ? 0.239 4.250 6.882 1.00 97.69 92 PHE A N 1
ATOM 678 C CA . PHE A 1 92 ? 0.562 3.201 7.844 1.00 97.69 92 PHE A CA 1
ATOM 679 C C . PHE A 1 92 ? 2.069 2.976 7.908 1.00 97.69 92 PHE A C 1
ATOM 681 O O . PHE A 1 92 ? 2.689 2.569 6.919 1.00 97.69 92 PHE A O 1
ATOM 688 N N . TRP A 1 93 ? 2.623 3.171 9.103 1.00 97.50 93 TRP A N 1
ATOM 689 C CA . TRP A 1 93 ? 4.016 2.895 9.419 1.00 97.50 93 TRP A CA 1
ATOM 690 C C . TRP A 1 93 ? 4.107 1.614 10.245 1.00 97.50 93 TRP A C 1
ATOM 692 O O . TRP A 1 93 ? 3.862 1.605 11.453 1.00 97.50 93 TRP A O 1
ATOM 702 N N . VAL A 1 94 ? 4.411 0.504 9.580 1.00 98.62 94 VAL A N 1
ATOM 703 C CA . VAL A 1 94 ? 4.384 -0.835 10.176 1.00 98.62 94 VAL A CA 1
ATOM 704 C C . VAL A 1 94 ? 5.800 -1.252 10.535 1.00 98.62 94 VAL A C 1
ATOM 706 O O . VAL A 1 94 ? 6.671 -1.330 9.668 1.00 98.62 94 VAL A O 1
ATOM 709 N N . LYS A 1 95 ? 6.040 -1.488 11.825 1.00 97.25 95 LYS A N 1
ATOM 710 C CA . LYS A 1 95 ? 7.383 -1.661 12.396 1.00 97.25 95 LYS A CA 1
ATOM 711 C C . LYS A 1 95 ? 7.519 -3.016 13.082 1.00 97.25 95 LYS A C 1
ATOM 713 O O . LYS A 1 95 ? 6.641 -3.863 12.965 1.00 97.25 95 LYS A O 1
ATOM 718 N N . GLU A 1 96 ? 8.613 -3.211 13.812 1.00 96.88 96 GLU A N 1
ATOM 719 C CA . GLU A 1 96 ? 8.844 -4.383 14.657 1.00 96.88 96 GLU A CA 1
ATOM 720 C C . GLU A 1 96 ? 7.606 -4.721 15.511 1.00 96.88 96 GLU A C 1
ATOM 722 O O . GLU A 1 96 ? 7.027 -3.850 16.162 1.00 96.88 96 GLU A O 1
ATOM 727 N N . GLY A 1 97 ? 7.174 -5.986 15.465 1.00 96.12 97 GLY A N 1
ATOM 728 C CA . GLY A 1 97 ? 5.954 -6.474 16.126 1.00 96.12 97 GLY A CA 1
ATOM 729 C C . GLY A 1 97 ? 4.641 -6.168 15.389 1.00 96.12 97 GLY A C 1
ATOM 730 O O . GLY A 1 97 ? 3.621 -6.797 15.668 1.00 96.12 97 GLY A O 1
ATOM 731 N N . GLY A 1 98 ? 4.658 -5.251 14.420 1.00 98.31 98 GLY A N 1
ATOM 732 C CA . GLY A 1 98 ? 3.512 -4.884 13.599 1.00 98.31 98 GLY A CA 1
ATOM 733 C C . GLY A 1 98 ? 3.170 -5.938 12.551 1.00 98.31 98 GLY A C 1
ATOM 734 O O . GLY A 1 98 ? 4.024 -6.353 11.765 1.00 98.31 98 GLY A O 1
ATOM 735 N N . ASN A 1 99 ? 1.897 -6.329 12.500 1.00 98.38 99 ASN A N 1
ATOM 736 C CA . ASN A 1 99 ? 1.350 -7.194 11.459 1.00 98.38 99 ASN A CA 1
ATOM 737 C C . ASN A 1 99 ? -0.001 -6.644 10.992 1.00 98.38 99 ASN A C 1
ATOM 739 O O . ASN A 1 99 ? -1.037 -6.882 11.612 1.00 98.38 99 ASN A O 1
ATOM 743 N N . LEU A 1 100 ? 0.020 -5.876 9.906 1.00 98.69 100 LEU A N 1
ATOM 744 C CA . LEU A 1 100 ? -1.155 -5.223 9.350 1.00 98.69 100 LEU A CA 1
ATOM 745 C C . LEU A 1 100 ? -1.760 -6.066 8.226 1.00 98.69 100 LEU A C 1
ATOM 747 O O . LEU A 1 100 ? -1.109 -6.334 7.220 1.00 98.69 100 LEU A O 1
ATOM 751 N N . THR A 1 101 ? -3.040 -6.408 8.340 1.00 98.75 101 THR A N 1
ATOM 752 C CA . THR A 1 101 ? -3.827 -6.965 7.233 1.00 98.75 101 THR A CA 1
ATOM 753 C C . THR A 1 101 ? -4.865 -5.953 6.758 1.00 98.75 101 THR A C 1
ATOM 755 O O . THR A 1 101 ? -5.705 -5.513 7.540 1.00 98.75 101 THR A O 1
ATOM 758 N N . ILE A 1 102 ? -4.842 -5.624 5.466 1.00 98.81 102 ILE A N 1
ATOM 759 C CA . ILE A 1 102 ? -5.800 -4.723 4.812 1.00 98.81 102 ILE A CA 1
ATOM 760 C C . ILE A 1 102 ? -6.729 -5.540 3.915 1.00 98.81 102 ILE A C 1
ATOM 762 O O . ILE A 1 102 ? -6.282 -6.283 3.039 1.00 98.81 102 ILE A O 1
ATOM 766 N N . ASN A 1 103 ? -8.031 -5.378 4.130 1.00 98.19 103 ASN A N 1
ATOM 767 C CA . ASN A 1 103 ? -9.105 -6.076 3.438 1.00 98.19 103 ASN A CA 1
ATOM 768 C C . ASN A 1 103 ? -10.133 -5.104 2.847 1.00 98.19 103 ASN A C 1
ATOM 770 O O . ASN A 1 103 ? -10.249 -3.951 3.263 1.00 98.19 103 ASN A O 1
ATOM 774 N N . GLY A 1 104 ? -10.972 -5.646 1.963 1.00 94.31 104 GLY A N 1
ATOM 775 C CA . GLY A 1 104 ? -12.157 -4.972 1.446 1.00 94.31 104 GLY A CA 1
ATOM 776 C C . GLY A 1 104 ? -11.866 -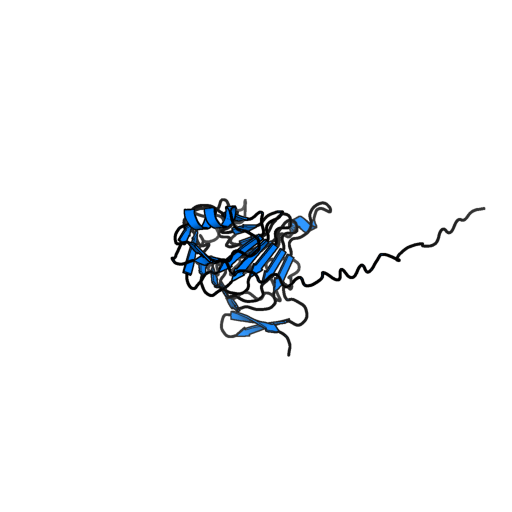3.976 0.328 1.00 94.31 104 GLY A C 1
ATOM 777 O O . GLY A 1 104 ? -10.734 -3.566 0.086 1.00 94.31 104 GLY A O 1
ATOM 778 N N . ASN A 1 105 ? -12.930 -3.592 -0.372 1.00 93.81 105 ASN A N 1
ATOM 779 C CA . ASN A 1 105 ? -12.874 -2.490 -1.328 1.00 93.81 105 ASN A CA 1
ATOM 780 C C . ASN A 1 105 ? -12.713 -1.166 -0.570 1.00 93.81 105 ASN A C 1
ATOM 782 O O . ASN A 1 105 ? -13.083 -1.088 0.595 1.00 93.81 105 ASN A O 1
ATOM 786 N N . GLY A 1 106 ? -12.223 -0.120 -1.223 1.00 98.44 106 GLY A N 1
ATOM 787 C CA . GLY A 1 106 ? -11.995 1.196 -0.620 1.00 98.44 106 GLY A CA 1
ATOM 788 C C . GLY A 1 106 ? -10.701 1.803 -1.137 1.00 98.44 106 GLY A C 1
ATOM 789 O O . GLY A 1 106 ? -10.063 1.213 -2.010 1.00 98.44 106 GLY A O 1
ATOM 790 N N . THR A 1 107 ? -10.321 2.963 -0.612 1.00 98.69 107 THR A N 1
ATOM 791 C CA . THR A 1 107 ? -9.162 3.714 -1.107 1.00 98.69 107 THR A CA 1
ATOM 792 C C . THR A 1 107 ? -8.257 4.152 0.039 1.00 98.69 107 THR A C 1
ATOM 794 O O . THR A 1 107 ? -8.730 4.662 1.044 1.00 98.69 107 THR A O 1
ATOM 797 N N . ILE A 1 108 ? -6.949 4.002 -0.124 1.00 98.12 108 ILE A N 1
ATOM 798 C CA . ILE A 1 108 ? -5.928 4.651 0.694 1.00 98.12 108 ILE A CA 1
ATOM 799 C C . ILE A 1 108 ? -5.239 5.670 -0.213 1.00 98.12 108 ILE A C 1
ATOM 801 O O . ILE A 1 108 ? -4.537 5.306 -1.159 1.00 98.12 108 ILE A O 1
ATOM 805 N N . ASN A 1 109 ? -5.504 6.948 0.043 1.00 95.50 109 ASN A N 1
ATOM 806 C CA . ASN A 1 109 ? -4.987 8.072 -0.717 1.00 95.50 109 ASN A CA 1
ATOM 807 C C . ASN A 1 109 ? -3.936 8.819 0.108 1.00 95.50 109 ASN A C 1
ATOM 809 O O . ASN A 1 109 ? -4.270 9.601 0.996 1.00 95.50 109 ASN A O 1
ATOM 813 N N . SER A 1 110 ? -2.664 8.581 -0.196 1.00 91.62 110 SER A N 1
ATOM 814 C CA . SER A 1 110 ? -1.536 9.255 0.451 1.00 91.62 110 SER A CA 1
ATOM 815 C C . SER A 1 110 ? -1.089 10.519 -0.273 1.00 91.62 110 SER A C 1
ATOM 817 O O . SER A 1 110 ? -0.057 11.088 0.077 1.00 91.62 110 SER A O 1
ATOM 819 N N . ALA A 1 111 ? -1.831 10.957 -1.294 1.00 82.50 111 ALA A N 1
ATOM 820 C CA . ALA A 1 111 ? -1.545 12.203 -1.974 1.00 82.50 111 ALA A CA 1
ATOM 821 C C . ALA A 1 111 ? -1.827 13.391 -1.053 1.00 82.50 111 ALA A C 1
ATOM 823 O O . ALA A 1 111 ? -2.980 13.696 -0.754 1.00 82.50 111 ALA A O 1
ATOM 824 N N . SER A 1 112 ? -0.774 14.109 -0.682 1.00 72.56 112 SER A N 1
ATOM 825 C CA . SER A 1 112 ? -0.909 15.426 -0.080 1.00 72.56 112 SER A CA 1
ATOM 826 C C . SER A 1 112 ? 0.035 16.407 -0.762 1.00 72.56 112 SER A C 1
ATOM 828 O O . SER A 1 112 ? 1.214 16.137 -0.995 1.00 72.56 112 SER A O 1
ATOM 830 N N . GLN A 1 113 ? -0.510 17.578 -1.088 1.00 65.25 113 GLN A N 1
ATOM 831 C CA . GLN A 1 113 ? 0.230 18.700 -1.669 1.00 65.25 113 GLN A CA 1
ATOM 832 C C . GLN A 1 113 ? 1.148 19.379 -0.640 1.00 65.25 113 GLN A C 1
ATOM 834 O O . GLN A 1 113 ? 2.039 20.136 -1.022 1.00 65.25 113 GLN A O 1
ATOM 839 N N . ALA A 1 114 ? 0.930 19.112 0.653 1.00 62.22 114 ALA A N 1
ATOM 840 C CA . ALA A 1 114 ? 1.784 19.576 1.739 1.00 62.22 114 ALA A CA 1
ATOM 841 C C . ALA A 1 114 ? 3.008 18.671 1.964 1.00 62.22 114 ALA A C 1
ATOM 843 O O . ALA A 1 114 ? 3.892 19.053 2.726 1.00 62.22 114 ALA A O 1
ATOM 844 N N . ASN A 1 115 ? 3.070 17.500 1.317 1.00 63.19 115 ASN A N 1
ATOM 845 C CA . ASN A 1 115 ? 4.058 16.473 1.633 1.00 63.19 115 ASN A CA 1
ATOM 846 C C . ASN A 1 115 ? 5.195 16.467 0.620 1.00 63.19 115 ASN A C 1
ATOM 848 O O . ASN A 1 115 ? 4.965 16.378 -0.588 1.00 63.19 115 ASN A O 1
ATOM 852 N N . ASP A 1 116 ? 6.422 16.410 1.127 1.00 67.00 116 ASP A N 1
ATOM 853 C CA . ASP A 1 116 ? 7.570 15.985 0.323 1.00 67.00 116 ASP A CA 1
ATOM 854 C C . ASP A 1 116 ? 7.592 14.446 0.137 1.00 67.00 116 ASP A C 1
ATOM 856 O O . ASP A 1 116 ? 8.266 13.944 -0.764 1.00 67.00 116 ASP A O 1
ATOM 860 N N . TYR A 1 117 ? 6.799 13.717 0.945 1.00 76.25 117 TYR A N 1
ATOM 861 C CA . TYR A 1 117 ? 6.742 12.254 1.052 1.00 76.25 117 TYR A CA 1
ATOM 862 C C . TYR A 1 117 ? 5.280 11.748 1.010 1.00 76.25 117 TYR A C 1
ATOM 864 O O . TYR A 1 117 ? 4.501 11.969 1.941 1.00 76.25 117 TYR A O 1
ATOM 872 N N . SER A 1 118 ? 4.870 11.043 -0.049 1.00 83.81 118 SER A N 1
ATOM 873 C CA . SER A 1 118 ? 3.462 10.621 -0.242 1.00 83.81 118 SER A CA 1
ATOM 874 C C . SER A 1 118 ? 3.268 9.098 -0.244 1.00 83.81 118 SER A C 1
ATOM 876 O O . SER A 1 118 ? 2.703 8.528 -1.183 1.00 83.81 118 SER A O 1
ATOM 878 N N . MET A 1 119 ? 3.719 8.437 0.828 1.00 91.12 119 MET A N 1
ATOM 879 C CA . MET A 1 119 ? 3.587 6.987 1.044 1.00 91.12 119 MET A CA 1
ATOM 880 C C . MET A 1 119 ? 2.238 6.577 1.628 1.00 91.12 119 MET A C 1
ATOM 882 O O . MET A 1 119 ? 1.740 7.170 2.582 1.00 91.12 119 MET A O 1
ATOM 886 N N . ALA A 1 120 ? 1.656 5.504 1.098 1.00 95.56 120 ALA A N 1
ATOM 887 C CA . ALA A 1 120 ? 0.500 4.862 1.714 1.00 95.56 120 ALA A CA 1
ATOM 888 C C . ALA A 1 120 ? 0.950 3.856 2.777 1.00 95.56 120 ALA A C 1
ATOM 890 O O . ALA A 1 120 ? 0.425 3.849 3.888 1.00 95.56 120 ALA A O 1
ATOM 891 N N . ILE A 1 121 ? 1.945 3.030 2.451 1.00 97.69 121 ILE A N 1
ATOM 892 C CA . ILE A 1 121 ? 2.462 1.988 3.340 1.00 97.69 121 ILE A CA 1
ATOM 893 C C . ILE A 1 121 ? 3.978 2.091 3.420 1.00 97.69 121 ILE A C 1
ATOM 895 O O . ILE A 1 121 ? 4.647 2.058 2.385 1.00 97.69 121 ILE A O 1
ATOM 899 N N . TRP A 1 122 ? 4.505 2.083 4.643 1.00 97.31 122 TRP A N 1
ATOM 900 C CA . TRP A 1 122 ? 5.903 1.767 4.905 1.00 97.31 122 TRP A CA 1
ATOM 901 C C . TRP A 1 122 ? 6.023 0.597 5.883 1.00 97.31 122 TRP A C 1
ATOM 903 O O . TRP A 1 122 ? 5.698 0.724 7.063 1.00 97.31 122 TRP A O 1
ATOM 913 N N . ALA A 1 123 ? 6.521 -0.540 5.395 1.00 98.31 123 ALA A N 1
ATOM 914 C CA . ALA A 1 123 ? 6.927 -1.668 6.225 1.00 98.31 123 ALA A CA 1
ATOM 915 C C . ALA A 1 123 ? 8.429 -1.578 6.528 1.00 98.31 123 ALA A C 1
ATOM 917 O O . ALA A 1 123 ? 9.263 -1.532 5.616 1.00 98.31 123 ALA A O 1
ATOM 918 N N . THR A 1 124 ? 8.792 -1.561 7.808 1.00 97.06 124 THR A N 1
ATOM 919 C CA . THR A 1 124 ? 10.181 -1.418 8.249 1.00 97.06 124 THR A CA 1
ATOM 920 C C . THR A 1 124 ? 10.491 -2.235 9.494 1.00 97.06 124 THR A C 1
ATOM 922 O O . THR A 1 124 ? 9.582 -2.673 10.189 1.00 97.06 124 THR A O 1
ATOM 925 N N . ASN A 1 125 ? 11.771 -2.440 9.799 1.00 95.69 125 ASN A N 1
ATOM 926 C CA . ASN A 1 125 ? 12.248 -3.130 11.005 1.00 95.69 125 ASN A CA 1
ATOM 927 C C . ASN A 1 125 ? 11.516 -4.462 11.273 1.00 95.69 125 ASN A C 1
ATOM 929 O O . ASN A 1 125 ? 11.059 -4.709 12.385 1.00 95.69 125 ASN A O 1
ATOM 933 N N . GLY A 1 126 ? 11.336 -5.290 10.240 1.00 96.06 126 GLY A N 1
ATOM 934 C CA . GLY A 1 126 ? 10.637 -6.578 10.352 1.00 96.06 126 GLY A CA 1
ATOM 935 C C . GLY A 1 126 ? 9.103 -6.520 10.363 1.00 96.06 126 GLY A C 1
ATOM 936 O O . GLY A 1 126 ? 8.473 -7.571 10.453 1.00 96.06 126 GLY A O 1
ATOM 937 N N . GLY A 1 127 ? 8.488 -5.337 10.266 1.00 98.50 127 GLY A N 1
ATOM 938 C CA . GLY A 1 127 ? 7.033 -5.184 10.195 1.00 98.50 127 GLY A CA 1
ATOM 939 C C . GLY A 1 127 ? 6.427 -5.855 8.962 1.00 98.50 127 GLY A C 1
ATOM 940 O O . GLY A 1 127 ? 7.029 -5.851 7.886 1.00 98.50 127 GLY A O 1
ATOM 941 N N . ILE A 1 128 ? 5.235 -6.432 9.110 1.00 98.75 128 ILE A N 1
ATOM 942 C CA . ILE A 1 128 ? 4.589 -7.249 8.075 1.00 98.75 128 ILE A CA 1
ATOM 943 C C . ILE A 1 128 ? 3.280 -6.601 7.633 1.00 98.75 128 ILE A C 1
ATOM 945 O O . ILE A 1 128 ? 2.447 -6.230 8.457 1.00 98.75 128 ILE A O 1
ATOM 949 N N . VAL A 1 129 ? 3.073 -6.506 6.322 1.00 98.94 129 VAL A N 1
ATOM 950 C CA . VAL A 1 129 ? 1.831 -6.016 5.721 1.00 98.94 129 VAL A CA 1
ATOM 951 C C . VAL A 1 129 ? 1.284 -7.045 4.746 1.00 98.94 129 VAL A C 1
ATOM 953 O O . VAL A 1 129 ? 1.992 -7.508 3.856 1.00 98.94 129 VAL A O 1
ATOM 956 N N . THR A 1 130 ? 0.004 -7.375 4.877 1.00 98.88 130 THR A N 1
ATOM 957 C CA . THR A 1 130 ? -0.746 -8.183 3.912 1.00 98.88 130 THR A CA 1
ATOM 958 C C . THR A 1 130 ? -1.865 -7.345 3.307 1.00 98.88 130 THR A C 1
ATOM 960 O O . THR A 1 130 ? -2.741 -6.865 4.022 1.00 98.88 130 THR A O 1
ATOM 963 N N . ILE A 1 131 ? -1.858 -7.188 1.985 1.00 98.94 131 ILE A N 1
ATOM 964 C CA . ILE A 1 131 ? -2.873 -6.448 1.230 1.00 98.94 131 ILE A CA 1
ATOM 965 C C . ILE A 1 131 ? -3.719 -7.449 0.444 1.00 98.94 131 ILE A C 1
ATOM 967 O O . ILE A 1 131 ? -3.218 -8.124 -0.455 1.00 98.94 131 ILE A O 1
ATOM 971 N N . ASN A 1 132 ? -5.002 -7.552 0.788 1.00 98.75 132 ASN A N 1
ATOM 972 C CA . ASN A 1 132 ? -5.961 -8.454 0.141 1.00 98.75 132 ASN A CA 1
ATOM 973 C C . ASN A 1 132 ? -6.928 -7.734 -0.810 1.00 98.75 132 ASN A C 1
ATOM 975 O O . ASN A 1 132 ? -7.799 -8.378 -1.389 1.00 98.75 132 ASN A O 1
ATOM 979 N N . GLY A 1 133 ? -6.829 -6.411 -0.932 1.00 97.75 133 GLY A N 1
ATOM 980 C CA . GLY A 1 133 ? -7.703 -5.601 -1.771 1.00 97.75 133 GLY A CA 1
ATOM 981 C C . GLY A 1 133 ? -7.604 -4.110 -1.453 1.00 97.75 133 GLY A C 1
ATOM 982 O O . GLY A 1 133 ? -6.801 -3.690 -0.619 1.00 97.75 133 GLY A O 1
ATOM 983 N N . GLY A 1 134 ? -8.438 -3.321 -2.130 1.00 98.62 134 GLY A N 1
ATOM 984 C CA . GLY A 1 134 ? -8.457 -1.862 -2.033 1.00 98.62 134 GLY A CA 1
ATOM 985 C C . GLY A 1 134 ? -7.685 -1.172 -3.158 1.00 98.62 134 GLY A C 1
ATOM 986 O O . GLY A 1 134 ? -7.029 -1.813 -3.980 1.00 98.62 134 GLY A O 1
ATOM 987 N N . THR A 1 135 ? -7.791 0.151 -3.199 1.00 98.81 135 THR A N 1
ATOM 988 C CA . THR A 1 135 ? -7.087 1.029 -4.135 1.00 98.81 135 THR A CA 1
ATOM 989 C C . THR A 1 135 ? -6.082 1.875 -3.368 1.00 98.81 135 THR A C 1
ATOM 991 O O . THR A 1 135 ? -6.452 2.560 -2.425 1.00 98.81 135 THR A O 1
ATOM 994 N N . PHE A 1 136 ? -4.826 1.878 -3.785 1.00 98.56 136 PHE A N 1
ATOM 995 C CA . PHE A 1 136 ? -3.763 2.690 -3.206 1.00 98.56 136 PHE A CA 1
ATOM 996 C C . PHE A 1 136 ? -3.341 3.728 -4.238 1.00 98.56 136 PHE A C 1
ATOM 998 O O . PHE A 1 136 ? -3.092 3.380 -5.397 1.00 98.56 136 PHE A O 1
ATOM 1005 N N . THR A 1 137 ? -3.276 4.995 -3.841 1.00 95.88 137 THR A N 1
ATOM 1006 C CA . THR A 1 137 ? -2.905 6.077 -4.756 1.00 95.88 137 THR A CA 1
ATOM 1007 C C . THR A 1 137 ? -2.148 7.197 -4.060 1.00 95.88 137 THR A C 1
ATOM 1009 O O . THR A 1 137 ? -2.448 7.554 -2.924 1.00 95.88 137 THR A O 1
ATOM 1012 N N . ASN A 1 138 ? -1.180 7.763 -4.778 1.00 91.31 138 ASN A N 1
ATOM 1013 C CA . ASN A 1 138 ? -0.528 9.026 -4.440 1.00 91.31 138 ASN A CA 1
ATOM 1014 C C . ASN A 1 138 ? -0.512 9.981 -5.646 1.00 91.31 138 ASN A C 1
ATOM 1016 O O . ASN A 1 138 ? 0.410 10.773 -5.821 1.00 91.31 138 ASN A O 1
ATOM 1020 N N . LEU A 1 139 ? -1.534 9.885 -6.504 1.00 86.25 139 LEU A N 1
ATOM 1021 C CA . LEU A 1 139 ? -1.584 10.570 -7.795 1.00 86.25 139 LEU A CA 1
ATOM 1022 C C . LEU A 1 139 ? -1.468 12.101 -7.704 1.00 86.25 139 LEU A C 1
ATOM 1024 O O . LEU A 1 139 ? -0.766 12.712 -8.511 1.00 86.25 139 LEU A O 1
ATOM 1028 N N . ASP A 1 140 ? -2.112 12.701 -6.705 1.00 76.81 140 ASP A N 1
ATOM 1029 C CA . ASP A 1 140 ? -2.073 14.146 -6.462 1.00 76.81 140 ASP A CA 1
ATOM 1030 C C . ASP A 1 140 ? -0.923 14.547 -5.523 1.00 76.81 140 ASP A C 1
ATOM 1032 O O . ASP A 1 140 ? -0.961 15.616 -4.919 1.00 76.81 140 ASP A O 1
ATOM 1036 N N . ALA A 1 141 ? 0.083 13.692 -5.328 1.00 77.50 141 ALA A N 1
ATOM 1037 C CA . ALA A 1 141 ? 1.274 14.071 -4.581 1.00 77.50 141 ALA A CA 1
ATOM 1038 C C . ALA A 1 141 ? 2.029 15.179 -5.321 1.00 77.50 141 ALA A C 1
ATOM 1040 O O . ALA A 1 141 ? 2.060 15.209 -6.561 1.00 77.50 141 ALA A O 1
ATOM 1041 N N . LYS A 1 142 ? 2.673 16.072 -4.560 1.00 72.00 142 LYS A N 1
ATOM 1042 C CA . LYS A 1 142 ? 3.500 17.140 -5.124 1.00 72.00 142 LYS A CA 1
ATOM 1043 C C . LYS A 1 142 ? 4.494 16.550 -6.132 1.00 72.00 142 LYS A C 1
ATOM 1045 O O . LYS A 1 142 ? 5.155 15.537 -5.877 1.00 72.00 142 LYS A O 1
ATOM 1050 N N . ALA A 1 143 ? 4.558 17.171 -7.311 1.00 62.69 143 ALA A N 1
ATOM 1051 C CA . ALA A 1 143 ? 5.479 16.754 -8.355 1.00 62.69 143 ALA A CA 1
ATOM 1052 C C . ALA A 1 143 ? 6.924 16.858 -7.850 1.00 62.69 143 ALA A C 1
ATOM 1054 O O . ALA A 1 143 ? 7.276 17.746 -7.076 1.00 62.69 143 ALA A O 1
ATOM 1055 N N . PHE A 1 144 ? 7.755 15.933 -8.313 1.00 63.94 144 PHE A N 1
ATOM 1056 C CA . PHE A 1 144 ? 9.176 15.888 -8.007 1.00 63.94 144 PHE A CA 1
ATOM 1057 C C . PHE A 1 144 ? 9.872 17.212 -8.365 1.00 63.94 144 PHE A C 1
ATOM 1059 O O . PHE A 1 144 ? 9.884 17.608 -9.531 1.00 63.94 144 PHE A O 1
ATOM 1066 N N . GLU A 1 145 ? 10.488 17.861 -7.375 1.00 60.34 145 GLU A N 1
ATOM 1067 C CA . GLU A 1 145 ? 11.438 18.953 -7.589 1.00 60.34 145 GLU A CA 1
ATOM 1068 C C . GLU A 1 145 ? 12.859 18.413 -7.373 1.00 60.34 145 GLU A C 1
ATOM 1070 O O . GLU A 1 145 ? 13.283 18.163 -6.247 1.00 60.34 145 GLU A O 1
ATOM 1075 N N . ASP A 1 146 ? 13.605 18.208 -8.464 1.00 55.53 146 ASP A N 1
ATOM 1076 C CA . ASP A 1 146 ? 15.026 17.843 -8.408 1.00 55.53 146 ASP A CA 1
ATOM 1077 C C . ASP A 1 146 ? 15.856 19.058 -7.976 1.00 55.53 146 ASP A C 1
ATOM 1079 O O . ASP A 1 146 ? 16.397 19.788 -8.808 1.00 55.53 146 ASP A O 1
ATOM 1083 N N . ASN A 1 147 ? 15.943 19.327 -6.675 1.00 55.91 147 ASN A N 1
ATOM 1084 C CA . ASN A 1 147 ? 16.846 20.365 -6.169 1.00 55.91 147 ASN A CA 1
ATOM 1085 C C . ASN A 1 147 ? 18.295 19.865 -5.993 1.00 55.91 147 ASN A C 1
ATOM 1087 O O . ASN A 1 147 ? 19.143 20.598 -5.488 1.00 55.91 147 ASN A O 1
ATOM 1091 N N . GLY A 1 148 ? 18.599 18.637 -6.437 1.00 51.59 148 GLY A N 1
ATOM 1092 C CA . GLY A 1 148 ? 19.949 18.077 -6.447 1.00 51.59 148 GLY A CA 1
ATOM 1093 C C . GLY A 1 148 ? 20.485 17.612 -5.090 1.00 51.59 148 GLY A C 1
ATOM 1094 O O . GLY A 1 148 ? 21.654 17.230 -5.029 1.00 51.59 148 GLY A O 1
ATOM 1095 N N . THR A 1 149 ? 19.683 17.623 -4.015 1.00 49.31 149 THR A N 1
ATOM 1096 C CA . THR A 1 149 ? 20.169 17.261 -2.666 1.00 49.31 149 THR A CA 1
ATOM 1097 C C . THR A 1 149 ? 19.433 16.111 -1.981 1.00 49.31 149 THR A C 1
ATOM 1099 O O . THR A 1 149 ? 20.060 15.409 -1.194 1.00 49.31 149 THR A O 1
ATOM 1102 N N . THR A 1 150 ? 18.171 15.839 -2.317 1.00 45.88 150 THR A N 1
ATOM 1103 C CA . THR A 1 150 ? 17.411 14.696 -1.773 1.00 45.88 150 THR A CA 1
ATOM 1104 C C . THR A 1 150 ? 16.219 14.417 -2.687 1.00 45.88 150 THR A C 1
ATOM 1106 O O . THR A 1 150 ? 15.460 15.347 -2.949 1.00 45.88 150 THR A O 1
ATOM 1109 N N . PRO A 1 151 ? 16.027 13.193 -3.208 1.00 52.28 151 PRO A N 1
ATOM 1110 C CA . PRO A 1 151 ? 14.836 12.889 -3.988 1.00 52.28 151 PRO A CA 1
ATOM 1111 C C . PRO A 1 151 ? 13.597 12.965 -3.088 1.00 52.28 151 PRO A C 1
ATOM 1113 O O . PRO A 1 151 ? 13.539 12.248 -2.094 1.00 52.28 151 PRO A O 1
ATOM 1116 N N . ASN A 1 152 ? 12.601 13.779 -3.452 1.00 55.03 152 ASN A N 1
ATOM 1117 C CA . ASN A 1 152 ? 11.242 13.600 -2.935 1.00 55.03 152 ASN A CA 1
ATOM 1118 C C . ASN A 1 152 ? 10.794 12.183 -3.300 1.00 55.03 152 ASN A C 1
ATOM 1120 O O . ASN A 1 152 ? 10.868 11.771 -4.466 1.00 55.03 152 ASN A O 1
ATOM 1124 N N . ASN A 1 153 ? 10.381 11.428 -2.299 1.00 64.88 153 ASN A N 1
ATOM 1125 C CA . ASN A 1 153 ? 10.231 9.990 -2.365 1.00 64.88 153 ASN A CA 1
ATOM 1126 C C . ASN A 1 153 ? 8.719 9.680 -2.360 1.00 64.88 153 ASN A C 1
ATOM 1128 O O . ASN A 1 153 ? 8.017 9.497 -1.367 1.00 64.88 153 ASN A O 1
ATOM 1132 N N . ASN A 1 154 ? 8.159 9.713 -3.565 1.00 76.50 154 ASN A N 1
ATOM 1133 C CA . ASN A 1 154 ? 6.756 9.379 -3.786 1.00 76.50 154 ASN A CA 1
ATOM 1134 C C . ASN A 1 154 ? 6.579 7.859 -3.904 1.00 76.50 154 ASN A C 1
ATOM 1136 O O . ASN A 1 154 ? 5.832 7.399 -4.775 1.00 76.50 154 ASN A O 1
ATOM 1140 N N . GLU A 1 155 ? 7.276 7.072 -3.072 1.00 87.81 155 GLU A N 1
ATOM 1141 C CA . GLU A 1 155 ? 6.949 5.657 -2.960 1.00 87.81 155 GLU A CA 1
ATOM 1142 C C . GLU A 1 155 ? 5.487 5.531 -2.561 1.00 87.81 155 GLU A C 1
ATOM 1144 O O . GLU A 1 155 ? 5.034 6.222 -1.659 1.00 87.81 155 GLU A O 1
ATOM 1149 N N . LEU A 1 156 ? 4.716 4.685 -3.235 1.00 94.69 156 LEU A N 1
ATOM 1150 C CA . LEU A 1 156 ? 3.350 4.417 -2.793 1.00 94.69 156 LEU A CA 1
ATOM 1151 C C . LEU A 1 156 ? 3.358 3.316 -1.725 1.00 94.69 156 LEU A C 1
ATOM 1153 O O . LEU A 1 156 ? 2.783 3.490 -0.648 1.00 94.69 156 LEU A O 1
ATOM 1157 N N . ILE A 1 157 ? 4.048 2.210 -2.015 1.00 97.62 157 ILE A N 1
ATOM 1158 C CA . ILE A 1 157 ? 4.233 1.059 -1.127 1.00 97.62 157 ILE A CA 1
ATOM 1159 C C . ILE A 1 157 ? 5.734 0.806 -0.965 1.00 97.62 157 ILE A C 1
ATOM 1161 O O . ILE A 1 157 ? 6.421 0.514 -1.948 1.00 97.62 157 ILE A O 1
ATOM 1165 N N . TYR A 1 158 ? 6.238 0.901 0.266 1.00 96.19 158 TYR A N 1
ATOM 1166 C CA . TYR A 1 158 ? 7.672 0.875 0.542 1.00 96.19 158 TYR A CA 1
ATOM 1167 C C . TYR A 1 158 ? 8.066 -0.165 1.592 1.00 96.19 158 TYR A C 1
ATOM 1169 O O . TYR A 1 158 ? 7.473 -0.228 2.671 1.00 96.19 158 TYR A O 1
ATOM 1177 N N . ALA A 1 159 ? 9.102 -0.953 1.298 1.00 96.50 159 ALA A N 1
ATOM 1178 C CA . ALA A 1 159 ? 9.692 -1.913 2.229 1.00 96.50 159 ALA A CA 1
ATOM 1179 C C . ALA A 1 159 ? 11.174 -1.604 2.496 1.00 96.50 159 ALA A C 1
ATOM 1181 O O . ALA A 1 159 ? 11.961 -1.393 1.573 1.00 96.50 159 ALA A O 1
ATOM 1182 N N . SER A 1 160 ? 11.584 -1.636 3.762 1.00 95.06 160 SER A N 1
ATOM 1183 C CA . SER A 1 160 ? 12.984 -1.449 4.183 1.00 95.06 160 SER A CA 1
ATOM 1184 C C . SER A 1 160 ? 13.285 -2.259 5.445 1.00 95.06 160 SER A C 1
ATOM 1186 O O . SER A 1 160 ? 12.356 -2.662 6.132 1.00 95.06 160 SER A O 1
ATOM 1188 N N . ARG A 1 161 ? 14.551 -2.449 5.807 1.00 94.06 161 ARG A N 1
ATOM 1189 C CA . ARG A 1 161 ? 15.025 -2.961 7.105 1.00 94.06 161 ARG A CA 1
ATOM 1190 C C . ARG A 1 161 ? 14.285 -4.226 7.563 1.00 94.06 161 ARG A C 1
ATOM 1192 O O . ARG A 1 161 ? 13.744 -4.274 8.661 1.00 94.06 161 ARG A O 1
ATOM 1199 N N . GLY A 1 162 ? 14.173 -5.216 6.685 1.00 94.81 162 GLY A N 1
ATOM 1200 C CA . GLY A 1 162 ? 13.487 -6.488 6.938 1.00 94.81 162 GLY A CA 1
ATOM 1201 C C . GLY A 1 162 ? 11.957 -6.419 6.917 1.00 94.81 162 GLY A C 1
ATOM 1202 O O . GLY A 1 162 ? 11.302 -7.432 7.135 1.00 94.81 162 GLY A O 1
ATOM 1203 N N . GLY A 1 163 ? 11.360 -5.251 6.656 1.00 97.88 163 GLY A N 1
ATOM 1204 C CA . GLY A 1 163 ? 9.916 -5.112 6.473 1.00 97.88 163 GLY A CA 1
ATOM 1205 C C . GLY A 1 163 ? 9.411 -5.950 5.297 1.00 97.88 163 GLY A C 1
ATOM 1206 O O . GLY A 1 163 ? 10.081 -6.052 4.269 1.00 97.88 163 GLY A O 1
ATOM 1207 N N . GLN A 1 164 ? 8.238 -6.560 5.438 1.00 98.50 164 GLN A N 1
ATOM 1208 C CA . GLN A 1 164 ? 7.692 -7.521 4.480 1.00 98.50 164 GLN A CA 1
ATOM 1209 C C . GLN A 1 164 ? 6.308 -7.085 4.021 1.00 98.50 164 GLN A C 1
ATOM 1211 O O . GLN A 1 164 ? 5.437 -6.798 4.839 1.00 98.50 164 GLN A O 1
ATOM 1216 N N . ILE A 1 165 ? 6.085 -7.072 2.711 1.00 98.88 165 ILE A N 1
ATOM 1217 C CA . ILE A 1 165 ? 4.795 -6.715 2.121 1.00 98.88 165 ILE A CA 1
ATOM 1218 C C . ILE A 1 165 ? 4.345 -7.839 1.198 1.00 98.88 165 ILE A C 1
ATOM 1220 O O . ILE A 1 165 ? 5.033 -8.203 0.248 1.00 98.88 165 ILE A O 1
ATOM 1224 N N . ILE A 1 166 ? 3.163 -8.379 1.465 1.00 98.88 166 ILE A N 1
ATOM 1225 C CA . ILE A 1 166 ? 2.530 -9.433 0.680 1.00 98.88 166 ILE A CA 1
ATOM 1226 C C . ILE A 1 166 ? 1.291 -8.832 0.030 1.00 98.88 166 ILE A C 1
ATOM 1228 O O . ILE A 1 166 ? 0.352 -8.431 0.717 1.00 98.88 166 ILE A O 1
ATOM 1232 N N . ILE A 1 167 ? 1.276 -8.782 -1.297 1.00 98.94 167 ILE A N 1
ATOM 1233 C CA . ILE A 1 167 ? 0.152 -8.255 -2.071 1.00 98.94 167 ILE A CA 1
ATOM 1234 C C . ILE A 1 167 ? -0.577 -9.432 -2.703 1.00 98.94 167 ILE A C 1
ATOM 1236 O O . ILE A 1 167 ? -0.078 -10.038 -3.646 1.00 98.94 167 ILE A O 1
ATOM 1240 N N . ASN A 1 168 ? -1.747 -9.770 -2.171 1.00 98.81 168 ASN A N 1
ATOM 1241 C CA . ASN A 1 168 ? -2.612 -10.805 -2.728 1.00 98.81 168 ASN A CA 1
ATOM 1242 C C . ASN A 1 168 ? -3.539 -10.243 -3.811 1.00 98.81 168 ASN A C 1
ATOM 1244 O O . ASN A 1 168 ? -3.793 -10.933 -4.793 1.00 98.81 168 ASN A O 1
ATOM 1248 N N . ASP A 1 169 ? -4.021 -9.010 -3.646 1.00 98.75 169 ASP A N 1
ATOM 1249 C CA . ASP A 1 169 ? -4.828 -8.289 -4.636 1.00 98.75 169 ASP A CA 1
ATOM 1250 C C . ASP A 1 169 ? -4.836 -6.778 -4.321 1.00 98.75 169 ASP A C 1
ATOM 1252 O O . ASP A 1 169 ? -4.333 -6.349 -3.280 1.00 98.75 169 ASP A O 1
ATOM 1256 N N . GLY A 1 170 ? -5.414 -5.969 -5.207 1.00 98.62 170 GLY A N 1
ATOM 1257 C CA . GLY A 1 170 ? -5.571 -4.523 -5.050 1.00 98.62 170 GLY A CA 1
ATOM 1258 C C . GLY A 1 170 ? -5.394 -3.762 -6.362 1.00 98.62 170 GLY A C 1
ATOM 1259 O O . GLY A 1 170 ? -5.073 -4.332 -7.402 1.00 98.62 170 GLY A O 1
ATOM 1260 N N . THR A 1 171 ? -5.608 -2.450 -6.329 1.00 98.88 171 THR A N 1
ATOM 1261 C CA . THR A 1 171 ? -5.295 -1.538 -7.438 1.00 98.88 171 THR A CA 1
ATOM 1262 C C . THR A 1 171 ? -4.294 -0.492 -6.968 1.00 98.88 171 THR A C 1
ATOM 1264 O O . THR A 1 171 ? -4.528 0.175 -5.968 1.00 98.88 171 THR A O 1
ATOM 1267 N N . PHE A 1 172 ? -3.190 -0.326 -7.687 1.00 98.69 172 PHE A N 1
ATOM 1268 C CA . PHE A 1 172 ? -2.084 0.546 -7.299 1.00 98.69 172 PHE A CA 1
ATOM 1269 C C . PHE A 1 172 ? -1.846 1.590 -8.385 1.00 98.69 172 PHE A C 1
ATOM 1271 O O . PHE A 1 172 ? -1.599 1.256 -9.547 1.00 98.69 172 PHE A O 1
ATOM 1278 N N . ILE A 1 173 ? -1.944 2.860 -7.999 1.00 96.50 173 ILE A N 1
ATOM 1279 C CA . ILE A 1 173 ? -1.814 4.010 -8.893 1.00 96.50 173 ILE A CA 1
ATOM 1280 C C . ILE A 1 173 ? -0.755 4.942 -8.304 1.00 96.50 173 ILE A C 1
ATOM 1282 O O . ILE A 1 173 ? -1.054 5.844 -7.523 1.00 96.50 173 ILE A O 1
ATOM 1286 N N . GLY A 1 174 ? 0.506 4.686 -8.651 1.00 92.19 174 GLY A N 1
ATOM 1287 C CA . GLY A 1 174 ? 1.602 5.589 -8.311 1.00 92.19 174 GLY A CA 1
ATOM 1288 C C . GLY A 1 174 ? 1.520 6.902 -9.095 1.00 92.19 174 GLY A C 1
ATOM 1289 O O . GLY A 1 174 ? 0.916 6.964 -10.170 1.00 92.19 174 GLY A O 1
ATOM 1290 N N . ASN A 1 175 ? 2.157 7.949 -8.575 1.00 86.81 175 ASN A N 1
ATOM 1291 C CA . ASN A 1 175 ? 2.211 9.268 -9.196 1.00 86.81 175 ASN A CA 1
ATOM 1292 C C . ASN A 1 175 ? 2.880 9.213 -10.580 1.00 86.81 175 ASN A C 1
ATOM 1294 O O . ASN A 1 175 ? 4.102 9.266 -10.709 1.00 86.81 175 ASN A O 1
ATOM 1298 N N . TYR A 1 176 ? 2.068 9.142 -11.634 1.00 77.50 176 TYR A N 1
ATOM 1299 C CA . TYR A 1 176 ? 2.538 9.058 -13.016 1.00 77.50 176 TYR A CA 1
ATOM 1300 C C . TYR A 1 176 ? 2.887 10.418 -13.635 1.00 77.50 176 TYR A C 1
ATOM 1302 O O . TYR A 1 176 ? 3.478 10.456 -14.712 1.00 77.50 176 TYR A O 1
ATOM 1310 N N . ASN A 1 177 ? 2.553 11.535 -12.978 1.00 74.75 177 ASN A N 1
ATOM 1311 C CA . ASN A 1 177 ? 2.823 12.886 -13.487 1.00 74.75 177 ASN A CA 1
ATOM 1312 C C . ASN A 1 177 ? 4.308 13.282 -13.365 1.00 74.75 177 ASN A C 1
ATOM 1314 O O . ASN A 1 177 ? 4.720 14.351 -13.816 1.00 74.75 177 ASN A O 1
ATOM 1318 N N . ASN A 1 178 ? 5.136 12.418 -12.776 1.00 72.38 178 ASN A N 1
ATOM 1319 C CA . ASN A 1 178 ? 6.576 12.593 -12.710 1.00 72.38 178 ASN A CA 1
ATOM 1320 C C . ASN A 1 178 ? 7.222 12.342 -14.085 1.00 72.38 178 ASN A C 1
ATOM 1322 O O . ASN A 1 178 ? 7.339 11.206 -14.529 1.00 72.38 178 ASN A O 1
ATOM 1326 N N . THR A 1 179 ? 7.708 13.381 -14.760 1.00 72.88 179 THR A N 1
ATOM 1327 C CA . THR A 1 179 ? 8.294 13.248 -16.109 1.00 72.88 179 THR A CA 1
ATOM 1328 C C . THR A 1 179 ? 9.642 12.520 -16.140 1.00 72.88 179 THR A C 1
ATOM 1330 O O . THR A 1 179 ? 10.046 12.036 -17.196 1.00 72.88 179 THR A O 1
ATOM 1333 N N . LYS A 1 180 ? 10.345 12.426 -15.003 1.00 76.94 180 LYS A N 1
ATOM 1334 C CA . LYS A 1 180 ? 11.648 11.749 -14.885 1.00 76.94 180 LYS A CA 1
ATOM 1335 C C . LYS A 1 180 ? 11.500 10.274 -14.515 1.00 76.94 180 LYS A C 1
ATOM 1337 O O . LYS A 1 180 ? 12.224 9.428 -15.038 1.00 76.94 180 LYS A O 1
ATOM 1342 N N . TYR A 1 181 ? 10.585 9.976 -13.597 1.00 79.25 181 TYR A N 1
ATOM 1343 C CA . TYR A 1 181 ? 10.445 8.650 -12.994 1.00 79.25 181 TYR A CA 1
ATOM 1344 C C . TYR A 1 181 ? 9.111 7.967 -13.309 1.00 79.25 181 TYR A C 1
ATOM 1346 O O . TYR A 1 181 ? 9.037 6.745 -13.232 1.00 79.25 181 TYR A O 1
ATOM 1354 N N . GLY A 1 182 ? 8.075 8.709 -13.698 1.00 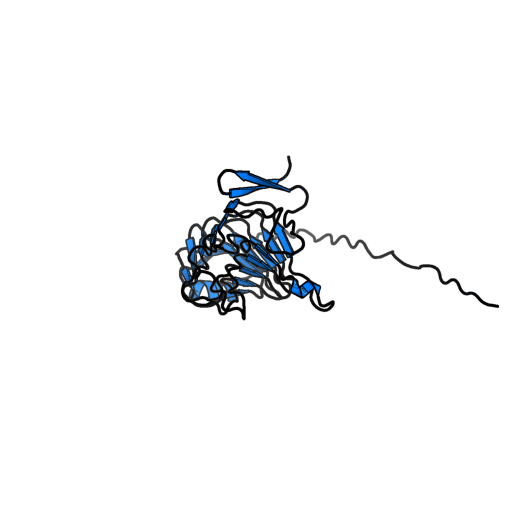83.88 182 GLY A N 1
ATOM 1355 C CA . GLY A 1 182 ? 6.723 8.188 -13.893 1.00 83.88 182 GLY A CA 1
ATOM 1356 C C . GLY A 1 182 ? 6.244 7.401 -12.674 1.00 83.88 182 GLY A C 1
ATOM 1357 O O . GLY A 1 182 ? 6.498 7.768 -11.532 1.00 83.88 182 GLY A O 1
ATOM 1358 N N . THR A 1 183 ? 5.635 6.251 -12.936 1.00 88.25 183 THR A N 1
ATOM 1359 C CA . THR A 1 183 ? 5.096 5.295 -11.954 1.00 88.25 183 THR A CA 1
ATOM 1360 C C . THR A 1 183 ? 6.160 4.429 -11.265 1.00 88.25 183 THR A C 1
ATOM 1362 O O . THR A 1 183 ? 5.806 3.504 -10.531 1.00 88.25 183 THR A O 1
ATOM 1365 N N . ARG A 1 184 ? 7.460 4.687 -11.487 1.00 88.75 184 ARG A N 1
ATOM 1366 C CA . ARG A 1 184 ? 8.584 3.841 -11.034 1.00 88.75 184 ARG A CA 1
ATOM 1367 C C . ARG A 1 184 ? 8.519 3.449 -9.562 1.00 88.75 184 ARG A C 1
ATOM 1369 O O . ARG A 1 184 ? 8.874 2.326 -9.241 1.00 88.75 184 ARG A O 1
ATOM 1376 N N . TYR A 1 185 ? 8.057 4.350 -8.701 1.00 91.19 185 TYR A N 1
ATOM 1377 C CA . TYR A 1 185 ? 8.007 4.148 -7.253 1.00 91.19 185 TYR A CA 1
ATOM 1378 C C . TYR A 1 185 ? 6.632 3.670 -6.753 1.00 91.19 185 TYR A C 1
ATOM 1380 O O . TYR A 1 185 ? 6.295 3.839 -5.586 1.00 91.19 185 TYR A O 1
ATOM 1388 N N . THR A 1 186 ? 5.818 3.047 -7.614 1.00 94.94 186 THR A N 1
ATOM 1389 C CA . THR A 1 186 ? 4.552 2.421 -7.183 1.00 94.94 186 THR A CA 1
ATOM 1390 C C . THR A 1 186 ? 4.809 1.351 -6.117 1.00 94.94 186 THR A C 1
ATOM 1392 O O . THR A 1 186 ? 4.168 1.359 -5.070 1.00 94.94 186 THR A O 1
ATOM 1395 N N . LEU A 1 187 ? 5.785 0.472 -6.349 1.00 96.50 187 LEU A N 1
ATOM 1396 C CA . LEU A 1 187 ? 6.367 -0.390 -5.323 1.00 96.50 187 LEU A CA 1
ATOM 1397 C C . LEU A 1 187 ? 7.865 -0.096 -5.279 1.00 96.50 187 LEU A C 1
ATOM 1399 O O . LEU A 1 187 ? 8.485 0.042 -6.334 1.00 96.50 187 LEU A O 1
ATOM 1403 N N . ASN A 1 188 ? 8.438 0.005 -4.085 1.00 94.06 188 ASN A N 1
ATOM 1404 C CA . ASN A 1 188 ? 9.866 0.254 -3.920 1.00 94.06 188 ASN A CA 1
ATOM 1405 C C . ASN A 1 188 ? 10.417 -0.524 -2.724 1.00 94.06 188 ASN A C 1
ATOM 1407 O O . ASN A 1 188 ? 9.748 -0.666 -1.695 1.00 94.06 188 ASN A O 1
ATOM 1411 N N . GLN A 1 189 ? 11.650 -0.996 -2.840 1.00 91.12 189 GLN A N 1
ATOM 1412 C CA . GLN A 1 189 ? 12.393 -1.574 -1.733 1.00 91.12 189 GLN A CA 1
ATOM 1413 C C . GLN A 1 189 ? 13.665 -0.763 -1.513 1.00 91.12 189 GLN A C 1
ATOM 1415 O O . GLN A 1 189 ? 14.260 -0.226 -2.441 1.00 91.12 189 GLN A O 1
ATOM 1420 N N . LYS A 1 190 ? 14.114 -0.638 -0.265 1.00 88.56 190 LYS A N 1
ATOM 1421 C CA . LYS A 1 190 ? 15.334 0.126 -0.003 1.00 88.56 190 LYS A CA 1
ATOM 1422 C C . LYS A 1 190 ? 16.579 -0.637 -0.464 1.00 88.56 190 LYS A C 1
ATOM 1424 O O . LYS A 1 190 ? 17.002 -1.597 0.177 1.00 88.56 190 LYS A O 1
ATOM 1429 N N . ASP A 1 191 ? 17.214 -0.142 -1.524 1.00 81.75 191 ASP A N 1
ATOM 1430 C CA . ASP A 1 191 ? 18.479 -0.675 -2.051 1.00 81.75 191 ASP A CA 1
ATOM 1431 C C . ASP A 1 191 ? 19.624 -0.656 -1.024 1.00 81.75 191 ASP A C 1
ATOM 1433 O O . ASP A 1 191 ? 20.458 -1.560 -0.983 1.00 81.75 191 ASP A O 1
ATOM 1437 N N . GLU A 1 192 ? 19.710 0.393 -0.201 1.00 78.12 192 GLU A N 1
ATOM 1438 C CA . GLU A 1 192 ? 20.848 0.593 0.707 1.00 78.12 192 GLU A CA 1
ATOM 1439 C C . GLU A 1 192 ? 20.929 -0.430 1.834 1.00 78.12 192 GLU A C 1
ATOM 1441 O O . GLU A 1 192 ? 22.025 -0.660 2.341 1.00 78.12 192 GLU A O 1
ATOM 1446 N N . ASP A 1 193 ? 19.816 -1.070 2.191 1.00 77.62 193 ASP A N 1
ATOM 1447 C CA . ASP A 1 193 ? 19.807 -2.090 3.242 1.00 77.62 193 ASP A CA 1
ATOM 1448 C C . ASP A 1 193 ? 20.629 -3.323 2.833 1.00 77.62 193 ASP A C 1
ATOM 1450 O O . ASP A 1 193 ? 21.139 -4.033 3.685 1.00 77.62 193 ASP A O 1
ATOM 1454 N N . LEU A 1 194 ? 20.868 -3.534 1.533 1.00 64.06 194 LEU A N 1
ATOM 1455 C CA . LEU A 1 194 ? 21.775 -4.576 1.038 1.00 64.06 194 LEU A CA 1
ATOM 1456 C C . LEU A 1 194 ? 23.266 -4.248 1.215 1.00 64.06 194 LEU A C 1
ATOM 1458 O O . LEU A 1 194 ? 24.112 -5.104 0.958 1.00 64.06 194 LEU A O 1
ATOM 1462 N N . LYS A 1 195 ? 23.619 -3.009 1.581 1.00 70.25 195 LYS A N 1
ATOM 1463 C CA . LYS A 1 195 ? 25.022 -2.563 1.673 1.00 70.25 195 LYS A CA 1
ATOM 1464 C C . LYS A 1 195 ? 25.650 -2.840 3.038 1.00 70.25 195 LYS A C 1
ATOM 1466 O O . LYS A 1 195 ? 26.866 -2.700 3.166 1.00 70.25 195 LYS A O 1
ATOM 1471 N N . THR A 1 196 ? 24.861 -3.213 4.045 1.00 70.62 196 THR A N 1
ATOM 1472 C CA . THR A 1 196 ? 25.344 -3.526 5.393 1.00 70.62 196 THR A CA 1
ATOM 1473 C C . THR A 1 196 ? 24.866 -4.919 5.802 1.00 70.62 196 THR A C 1
ATOM 1475 O O . THR A 1 196 ? 23.689 -5.229 5.703 1.00 70.62 196 THR A O 1
ATOM 1478 N N . GLU A 1 197 ? 25.763 -5.776 6.300 1.00 72.25 197 GLU A N 1
ATOM 1479 C CA . GLU A 1 197 ? 25.394 -7.126 6.781 1.00 72.25 197 GLU A CA 1
ATOM 1480 C C . GLU A 1 197 ? 24.539 -7.094 8.069 1.00 72.25 197 GLU A C 1
ATOM 1482 O O . GLU A 1 197 ? 24.087 -8.129 8.548 1.00 72.25 197 GLU A O 1
ATOM 1487 N N . GLU A 1 198 ? 24.313 -5.906 8.638 1.00 81.12 198 GLU A N 1
ATOM 1488 C CA . GLU A 1 198 ? 23.571 -5.688 9.885 1.00 81.12 198 GLU A CA 1
ATOM 1489 C C . GLU A 1 198 ? 22.066 -5.472 9.678 1.00 81.12 198 GLU A C 1
ATOM 1491 O O . GLU A 1 198 ? 21.305 -5.516 10.645 1.00 81.12 198 GLU A O 1
ATOM 1496 N N . ILE A 1 199 ? 21.629 -5.189 8.447 1.00 82.19 199 ILE A N 1
ATOM 1497 C CA . ILE A 1 199 ? 20.241 -4.838 8.145 1.00 82.19 199 ILE A CA 1
ATOM 1498 C C . ILE A 1 199 ? 19.719 -5.791 7.074 1.00 82.19 199 ILE A C 1
ATOM 1500 O O . ILE A 1 199 ? 20.293 -5.927 6.002 1.00 82.19 199 ILE A O 1
ATOM 1504 N N . GLU A 1 200 ? 18.600 -6.454 7.352 1.00 86.94 200 GLU A N 1
ATOM 1505 C CA . GLU A 1 200 ? 17.940 -7.285 6.349 1.00 86.94 200 GLU A CA 1
ATOM 1506 C C . GLU A 1 200 ? 17.261 -6.409 5.284 1.00 86.94 200 GLU A C 1
ATOM 1508 O O . GLU A 1 200 ? 16.674 -5.367 5.595 1.00 86.94 200 GLU A O 1
ATOM 1513 N N . LYS A 1 201 ? 17.288 -6.831 4.013 1.00 90.19 201 LYS A N 1
ATOM 1514 C CA . LYS A 1 201 ? 16.536 -6.138 2.955 1.00 90.19 201 LYS A CA 1
ATOM 1515 C C . LYS A 1 201 ? 15.036 -6.283 3.209 1.00 90.19 201 LYS A C 1
ATOM 1517 O O . LYS A 1 201 ? 14.559 -7.370 3.528 1.00 90.19 201 LYS A O 1
ATOM 1522 N N . GLY A 1 202 ? 14.279 -5.207 3.006 1.00 93.75 202 GLY A N 1
ATOM 1523 C CA . GLY A 1 202 ? 12.825 -5.311 2.902 1.00 93.75 202 GLY A CA 1
ATOM 1524 C C . GLY A 1 202 ? 12.392 -6.192 1.720 1.00 93.75 202 GLY A C 1
ATOM 1525 O O . GLY A 1 202 ? 13.091 -6.279 0.708 1.00 93.75 202 GLY A O 1
ATOM 1526 N N . THR A 1 203 ? 11.231 -6.837 1.834 1.00 95.69 203 THR A N 1
ATOM 1527 C CA . THR A 1 203 ? 10.676 -7.736 0.812 1.00 95.69 203 THR A CA 1
ATOM 1528 C C . THR A 1 203 ? 9.279 -7.302 0.370 1.00 95.69 203 THR A C 1
ATOM 1530 O O . THR A 1 203 ? 8.476 -6.813 1.161 1.00 95.69 203 THR A O 1
ATOM 1533 N N . ILE A 1 204 ? 8.994 -7.469 -0.921 1.00 98.44 204 ILE A N 1
ATOM 1534 C CA . ILE A 1 204 ? 7.685 -7.264 -1.539 1.00 98.44 204 ILE A CA 1
ATOM 1535 C C . ILE A 1 204 ? 7.414 -8.511 -2.372 1.00 98.44 204 ILE A C 1
ATOM 1537 O O . ILE A 1 204 ? 8.233 -8.883 -3.211 1.00 98.44 204 ILE A O 1
ATOM 1541 N N . LEU A 1 205 ? 6.282 -9.157 -2.113 1.00 98.62 205 LEU A N 1
ATOM 1542 C CA . LEU A 1 205 ? 5.855 -10.378 -2.779 1.00 98.62 205 LEU A CA 1
ATOM 1543 C C . LEU A 1 205 ? 4.458 -10.181 -3.367 1.00 98.62 205 LEU A C 1
ATOM 1545 O O . LEU A 1 205 ? 3.473 -10.073 -2.632 1.00 98.62 205 LEU A O 1
ATOM 1549 N N . VAL A 1 206 ? 4.370 -10.165 -4.692 1.00 98.88 206 VAL A N 1
ATOM 1550 C CA . VAL A 1 206 ? 3.144 -9.884 -5.442 1.00 98.88 206 VAL A CA 1
ATOM 1551 C C . VAL A 1 206 ? 2.524 -11.173 -5.976 1.00 98.88 206 VAL A C 1
ATOM 1553 O O . VAL A 1 206 ? 3.153 -11.935 -6.706 1.00 98.88 206 VAL A O 1
ATOM 1556 N N . LYS A 1 207 ? 1.262 -11.400 -5.621 1.00 98.75 207 LYS A N 1
ATOM 1557 C CA . LYS A 1 207 ? 0.437 -12.561 -5.991 1.00 98.75 207 LYS A CA 1
ATOM 1558 C C . LYS A 1 207 ? -0.857 -12.153 -6.709 1.00 98.75 207 LYS A C 1
ATOM 1560 O O . LYS A 1 207 ? -1.691 -13.001 -7.002 1.00 98.75 207 LYS A O 1
ATOM 1565 N N . GLY A 1 208 ? -1.047 -10.872 -6.996 1.00 98.56 208 GLY A N 1
ATOM 1566 C CA . GLY A 1 208 ? -2.236 -10.385 -7.683 1.00 98.56 208 GLY A CA 1
ATOM 1567 C C . GLY A 1 208 ? -2.291 -8.868 -7.729 1.00 98.56 208 GLY A C 1
ATOM 1568 O O . GLY A 1 208 ? -1.378 -8.192 -7.257 1.00 98.56 208 GLY A O 1
ATOM 1569 N N . GLY A 1 209 ? -3.373 -8.345 -8.297 1.00 98.62 209 GLY A N 1
ATOM 1570 C CA . GLY A 1 209 ? -3.648 -6.915 -8.365 1.00 98.62 209 GLY A CA 1
ATOM 1571 C C . GLY A 1 209 ? -3.420 -6.279 -9.734 1.00 98.62 209 GLY A C 1
ATOM 1572 O O . GLY A 1 209 ? -2.998 -6.917 -10.702 1.00 98.62 209 GLY A O 1
ATOM 1573 N N . LYS A 1 210 ? -3.750 -4.988 -9.801 1.00 98.81 210 LYS A N 1
ATOM 1574 C CA . LYS A 1 210 ? -3.689 -4.137 -10.992 1.00 98.81 210 LYS A CA 1
ATOM 1575 C C . LYS A 1 210 ? -2.787 -2.942 -10.729 1.00 98.81 210 LYS A C 1
ATOM 1577 O O . LYS A 1 210 ? -2.972 -2.236 -9.741 1.00 98.81 210 LYS A O 1
ATOM 1582 N N . TYR A 1 211 ? -1.864 -2.670 -11.638 1.00 98.75 211 TYR A N 1
ATOM 1583 C CA . TYR A 1 211 ? -0.828 -1.656 -11.469 1.00 98.75 211 TYR A CA 1
ATOM 1584 C C . TYR A 1 211 ? -0.847 -0.693 -12.649 1.00 98.75 211 TYR A C 1
ATOM 1586 O O . TYR A 1 211 ? -0.544 -1.085 -13.774 1.00 98.75 211 TYR A O 1
ATOM 1594 N N . TYR A 1 212 ? -1.226 0.563 -12.417 1.00 97.69 212 TYR A N 1
ATOM 1595 C CA . TYR A 1 212 ? -1.294 1.554 -13.491 1.00 97.69 212 TYR A CA 1
ATOM 1596 C C . TYR A 1 212 ? 0.113 1.927 -13.961 1.00 97.69 212 TYR A C 1
ATOM 1598 O O . TYR A 1 212 ? 0.920 2.416 -13.169 1.00 97.69 212 TYR A O 1
ATOM 1606 N N . GLY A 1 213 ? 0.418 1.683 -15.237 1.00 96.25 213 GLY A N 1
ATOM 1607 C CA . GLY A 1 213 ? 1.685 2.047 -15.874 1.00 96.25 213 GLY A CA 1
ATOM 1608 C C . GLY A 1 213 ? 2.948 1.474 -15.219 1.00 96.25 213 GLY A C 1
ATOM 1609 O O . GLY A 1 213 ? 4.039 1.942 -15.526 1.00 96.25 213 GLY A O 1
ATOM 1610 N N . TYR A 1 214 ? 2.836 0.512 -14.301 1.00 96.94 214 TYR A N 1
ATOM 1611 C CA . TYR A 1 214 ? 3.946 -0.041 -13.523 1.00 96.94 214 TYR A CA 1
ATOM 1612 C C . TYR A 1 214 ? 3.963 -1.563 -13.646 1.00 96.94 214 TYR A C 1
ATOM 1614 O O . TYR A 1 214 ? 2.975 -2.206 -13.307 1.00 96.94 214 TYR A O 1
ATOM 1622 N N . ASN A 1 215 ? 5.077 -2.142 -14.109 1.00 97.88 215 ASN A N 1
ATOM 1623 C CA . ASN A 1 215 ? 5.223 -3.592 -14.223 1.00 97.88 215 ASN A CA 1
ATOM 1624 C C . ASN A 1 215 ? 5.917 -4.173 -12.974 1.00 97.88 215 ASN A C 1
ATOM 1626 O O . ASN A 1 215 ? 7.137 -4.043 -12.863 1.00 97.88 215 ASN A O 1
ATOM 1630 N N . PRO A 1 216 ? 5.208 -4.864 -12.060 1.00 98.00 216 PRO A N 1
ATOM 1631 C CA . PRO A 1 216 ? 5.831 -5.477 -10.881 1.00 98.00 216 PRO A CA 1
ATOM 1632 C C . PRO A 1 216 ? 6.789 -6.638 -11.207 1.00 98.00 216 PRO A C 1
ATOM 1634 O O . PRO A 1 216 ? 7.596 -7.007 -10.357 1.00 98.00 216 PRO A O 1
ATOM 1637 N N . ALA A 1 217 ? 6.733 -7.215 -12.415 1.00 97.75 217 ALA A N 1
ATOM 1638 C CA . ALA A 1 217 ? 7.692 -8.237 -12.857 1.00 97.75 217 ALA A CA 1
ATOM 1639 C C . ALA A 1 217 ? 9.041 -7.654 -13.307 1.00 97.75 217 ALA A C 1
ATOM 1641 O O . ALA A 1 217 ? 10.024 -8.377 -13.448 1.00 97.75 217 ALA A O 1
ATOM 1642 N N . GLU A 1 218 ? 9.055 -6.351 -13.567 1.00 96.44 218 GLU A N 1
ATOM 1643 C CA . GLU A 1 218 ? 10.117 -5.614 -14.237 1.00 96.44 218 GLU A CA 1
ATOM 1644 C C . GLU A 1 218 ? 10.264 -4.240 -13.556 1.00 96.44 218 GLU A C 1
ATOM 1646 O O . GLU A 1 218 ? 10.284 -3.188 -14.202 1.00 96.44 218 GLU A O 1
ATOM 1651 N N . SER A 1 219 ? 10.342 -4.235 -12.222 1.00 94.00 219 SER A N 1
ATOM 1652 C CA . SER A 1 219 ? 10.387 -3.009 -11.428 1.00 94.00 219 SER A CA 1
ATOM 1653 C C . SER A 1 219 ? 11.665 -2.221 -11.687 1.00 94.00 219 SER A C 1
ATOM 1655 O O . SER A 1 219 ? 12.768 -2.667 -11.369 1.00 94.00 219 SER A O 1
ATOM 1657 N N . LEU A 1 220 ? 11.496 -1.002 -12.199 1.00 90.62 220 LEU A N 1
ATOM 1658 C CA . LEU A 1 220 ? 12.572 -0.029 -12.398 1.00 90.62 220 LEU A CA 1
ATOM 1659 C C . LEU A 1 220 ? 12.906 0.769 -11.126 1.00 90.62 220 LEU A C 1
ATOM 1661 O O . LEU A 1 220 ? 13.703 1.705 -11.205 1.00 90.62 220 LEU A O 1
ATOM 1665 N N . SER A 1 221 ? 12.256 0.471 -9.993 1.00 87.38 221 SER A N 1
ATOM 1666 C CA . SER A 1 221 ? 12.587 1.077 -8.695 1.00 87.38 221 SER A CA 1
ATOM 1667 C C . SER A 1 221 ? 13.974 0.651 -8.215 1.00 87.38 221 SER A C 1
ATOM 1669 O O . SER A 1 221 ? 14.687 1.463 -7.638 1.00 87.38 221 SER A O 1
ATOM 1671 N N . GLU A 1 222 ? 14.364 -0.585 -8.535 1.00 84.69 222 GLU A N 1
ATOM 1672 C CA . GLU A 1 222 ? 15.619 -1.211 -8.127 1.00 84.69 222 GLU A CA 1
ATOM 1673 C C . GLU A 1 222 ? 16.632 -1.235 -9.279 1.00 84.69 222 GLU A C 1
ATOM 1675 O O . GLU A 1 222 ? 16.272 -1.244 -10.464 1.00 84.69 222 GLU A O 1
ATOM 1680 N N . ASN A 1 223 ? 17.919 -1.320 -8.936 1.00 81.06 223 ASN A N 1
ATOM 1681 C CA . ASN A 1 223 ? 18.988 -1.576 -9.898 1.00 81.06 223 ASN A CA 1
ATOM 1682 C C . ASN A 1 223 ? 19.955 -2.665 -9.382 1.00 81.06 223 ASN A C 1
ATOM 1684 O O . ASN A 1 223 ? 20.686 -2.411 -8.422 1.00 81.06 223 ASN A O 1
ATOM 1688 N N . PRO A 1 224 ? 20.045 -3.845 -10.028 1.00 86.19 224 PRO A N 1
ATOM 1689 C CA . PRO A 1 224 ? 19.352 -4.245 -11.258 1.00 86.19 224 PRO A CA 1
ATOM 1690 C C . PRO A 1 224 ? 17.829 -4.327 -11.089 1.00 86.19 224 PRO A C 1
ATOM 1692 O O . PRO A 1 224 ? 17.331 -4.463 -9.976 1.00 86.19 224 PRO A O 1
ATOM 1695 N N . GLN A 1 225 ? 17.114 -4.252 -12.214 1.00 90.31 225 GLN A N 1
ATOM 1696 C CA . GLN A 1 225 ? 15.654 -4.339 -12.273 1.00 90.31 225 GLN A CA 1
ATOM 1697 C C . GLN A 1 225 ? 15.143 -5.560 -11.497 1.00 90.31 225 GLN A C 1
ATOM 1699 O O . GLN A 1 225 ? 15.638 -6.674 -11.692 1.00 90.31 225 GLN A O 1
ATOM 1704 N N . ALA A 1 226 ? 14.157 -5.350 -10.628 1.00 92.56 226 ALA A N 1
ATOM 1705 C CA . ALA A 1 226 ? 13.640 -6.401 -9.763 1.00 92.56 226 ALA A CA 1
ATOM 1706 C C . ALA A 1 226 ? 12.363 -7.040 -10.309 1.00 92.56 226 ALA A C 1
ATOM 1708 O O . ALA A 1 226 ? 11.540 -6.391 -10.950 1.00 92.56 226 ALA A O 1
ATOM 1709 N N . ASN A 1 227 ? 12.179 -8.315 -9.977 1.00 97.19 227 ASN A N 1
ATOM 1710 C CA . ASN A 1 227 ? 10.919 -9.023 -10.136 1.00 97.19 227 ASN A CA 1
ATOM 1711 C C . ASN A 1 227 ? 10.299 -9.218 -8.747 1.00 97.19 227 ASN A C 1
ATOM 1713 O O . ASN A 1 227 ? 10.865 -9.933 -7.921 1.00 97.19 227 ASN A O 1
ATOM 1717 N N . PHE A 1 228 ? 9.156 -8.581 -8.493 1.00 98.06 228 PHE A N 1
ATOM 1718 C CA . PHE A 1 228 ? 8.424 -8.714 -7.230 1.00 98.06 228 PHE A CA 1
ATOM 1719 C C . PHE A 1 228 ? 7.353 -9.804 -7.261 1.00 98.06 228 PHE A C 1
ATOM 1721 O O . PHE A 1 228 ? 6.682 -10.028 -6.253 1.00 98.06 228 PHE A O 1
ATOM 1728 N N . LEU A 1 229 ? 7.152 -10.481 -8.392 1.00 98.56 229 LEU A N 1
ATOM 1729 C CA . LEU A 1 229 ? 6.159 -11.542 -8.481 1.00 98.56 229 LEU A CA 1
ATOM 1730 C C . LEU A 1 229 ? 6.575 -12.758 -7.657 1.00 98.56 229 LEU A C 1
ATOM 1732 O O . LEU A 1 229 ? 7.730 -13.178 -7.659 1.00 98.56 229 LEU A O 1
ATOM 1736 N N . ALA A 1 230 ? 5.594 -13.361 -6.995 1.00 98.31 230 ALA A N 1
ATOM 1737 C CA . ALA A 1 230 ? 5.748 -14.687 -6.432 1.00 98.31 230 ALA A CA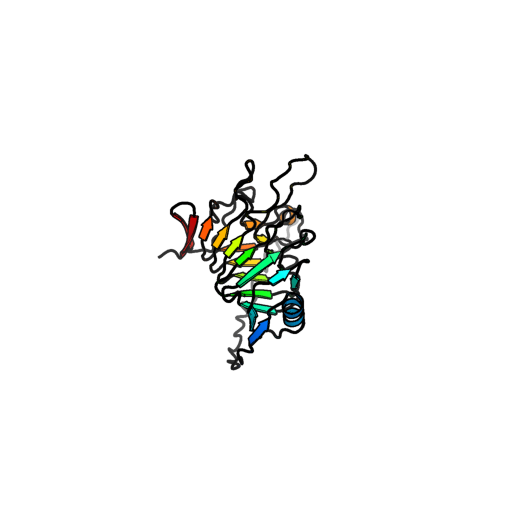 1
ATOM 1738 C C . ALA A 1 230 ? 5.904 -15.739 -7.540 1.00 98.31 230 ALA A C 1
ATOM 1740 O O . ALA A 1 230 ? 5.360 -15.600 -8.640 1.00 98.31 230 ALA A O 1
ATOM 1741 N N . ASP A 1 231 ? 6.574 -16.842 -7.212 1.00 97.88 231 ASP A N 1
ATOM 1742 C CA . ASP A 1 231 ? 6.671 -17.995 -8.103 1.00 97.88 231 ASP A CA 1
ATOM 1743 C C . ASP A 1 231 ? 5.284 -18.472 -8.548 1.00 97.88 231 ASP A C 1
ATOM 1745 O O . ASP A 1 231 ? 4.351 -18.612 -7.749 1.00 97.88 231 ASP A O 1
ATOM 1749 N N . GLY A 1 232 ? 5.153 -18.748 -9.844 1.00 98.00 232 GLY A N 1
ATOM 1750 C CA . GLY A 1 232 ? 3.883 -19.165 -10.424 1.00 98.00 232 GLY A CA 1
ATOM 1751 C C . GLY A 1 232 ? 2.920 -18.016 -10.731 1.00 98.00 232 GLY A C 1
ATOM 1752 O O . GLY A 1 232 ? 1.756 -18.298 -10.992 1.00 98.00 232 GLY A O 1
ATOM 1753 N N . TYR A 1 233 ? 3.362 -16.756 -10.708 1.00 98.62 233 TYR A N 1
ATOM 1754 C CA . TYR A 1 233 ? 2.568 -15.595 -11.123 1.00 98.62 233 TYR A CA 1
ATOM 1755 C C . TYR A 1 233 ? 3.194 -14.883 -12.325 1.00 98.62 233 TYR A C 1
ATOM 1757 O O . TYR A 1 233 ? 4.404 -14.936 -12.541 1.00 98.62 233 TYR A O 1
ATOM 1765 N N . ILE A 1 234 ? 2.352 -14.214 -13.112 1.00 98.44 234 ILE A N 1
ATOM 1766 C CA . ILE A 1 234 ? 2.737 -13.416 -14.283 1.00 98.44 234 ILE A CA 1
ATOM 1767 C C . ILE A 1 234 ? 2.093 -12.040 -14.242 1.00 98.44 234 ILE A C 1
ATOM 1769 O O . ILE A 1 234 ? 0.997 -11.883 -13.714 1.00 98.44 234 ILE A O 1
ATOM 1773 N N . SER A 1 235 ? 2.763 -11.067 -14.855 1.00 98.50 235 SER A N 1
ATOM 1774 C CA . SER A 1 235 ? 2.278 -9.704 -15.064 1.00 98.50 235 SER A CA 1
ATOM 1775 C C . SER A 1 235 ? 1.997 -9.500 -16.552 1.00 98.50 235 SER A C 1
ATOM 1777 O O . SER A 1 235 ? 2.895 -9.683 -17.374 1.00 98.50 235 SER A O 1
ATOM 1779 N N . THR A 1 236 ? 0.758 -9.154 -16.904 1.00 98.38 236 THR A N 1
ATOM 1780 C CA . THR A 1 236 ? 0.326 -8.937 -18.296 1.00 98.38 236 THR A CA 1
ATOM 1781 C C . THR A 1 236 ? -0.205 -7.522 -18.465 1.00 98.38 236 THR A C 1
ATOM 1783 O O . THR A 1 236 ? -1.000 -7.067 -17.650 1.00 98.38 236 THR A O 1
ATOM 1786 N N . LEU A 1 237 ? 0.217 -6.824 -19.518 1.00 98.44 237 LEU A N 1
ATOM 1787 C CA . LEU A 1 237 ? -0.304 -5.497 -19.841 1.00 98.44 237 LEU A CA 1
ATOM 1788 C C . LEU A 1 237 ? -1.703 -5.604 -20.473 1.00 98.44 237 LEU A C 1
ATOM 1790 O O . LEU A 1 237 ? -1.864 -6.206 -21.535 1.00 98.44 237 LEU A O 1
ATOM 1794 N N . GLU A 1 238 ? -2.692 -4.974 -19.846 1.00 98.12 238 GLU A N 1
ATOM 1795 C CA . GLU A 1 238 ? -4.072 -4.839 -20.312 1.00 98.12 238 GLU A CA 1
ATOM 1796 C C . GLU A 1 238 ? -4.506 -3.364 -20.241 1.00 98.12 238 GLU A C 1
ATOM 1798 O O . GLU A 1 238 ? -4.752 -2.807 -19.168 1.00 98.12 238 GLU A O 1
ATOM 1803 N N . GLY A 1 239 ? -4.602 -2.707 -21.401 1.00 97.69 239 GLY A N 1
ATOM 1804 C CA . GLY A 1 239 ? -4.807 -1.257 -21.456 1.00 97.69 239 GLY A CA 1
ATOM 1805 C C . GLY A 1 239 ? -3.628 -0.519 -20.817 1.00 97.69 239 GLY A C 1
ATOM 1806 O O . GLY A 1 239 ? -2.480 -0.791 -21.160 1.00 97.69 239 GLY A O 1
ATOM 1807 N N . ASP A 1 240 ? -3.914 0.374 -19.871 1.00 97.38 240 ASP A N 1
ATOM 1808 C CA . ASP A 1 240 ? -2.893 1.130 -19.129 1.00 97.38 240 ASP A CA 1
ATOM 1809 C C . ASP A 1 240 ? -2.422 0.421 -17.843 1.00 97.38 240 ASP A C 1
ATOM 1811 O O . ASP A 1 240 ? -1.643 0.981 -17.068 1.00 97.38 240 ASP A O 1
ATOM 1815 N N . TYR A 1 241 ? -2.894 -0.802 -17.582 1.00 98.56 241 TYR A N 1
ATOM 1816 C CA . TYR A 1 241 ? -2.602 -1.541 -16.355 1.00 98.56 241 TYR A CA 1
ATOM 1817 C C . TYR A 1 241 ? -1.799 -2.807 -16.624 1.00 98.56 241 TYR A C 1
ATOM 1819 O O . TYR A 1 241 ? -2.119 -3.580 -17.518 1.00 98.56 241 TYR A O 1
ATOM 1827 N N . TYR A 1 242 ? -0.822 -3.083 -15.770 1.00 98.69 242 TYR A N 1
ATOM 1828 C CA . TYR A 1 242 ? -0.282 -4.426 -15.614 1.00 98.69 242 TYR A CA 1
ATOM 1829 C C . TYR A 1 242 ? -1.140 -5.201 -14.616 1.00 98.69 242 TYR A C 1
ATOM 1831 O O . TYR A 1 242 ? -1.393 -4.732 -13.504 1.00 98.69 242 TYR A O 1
ATOM 1839 N N . ILE A 1 243 ? -1.603 -6.378 -15.015 1.00 98.75 243 ILE A N 1
ATOM 1840 C CA . ILE A 1 243 ? -2.458 -7.258 -14.223 1.00 98.75 243 ILE A CA 1
ATOM 1841 C C . ILE A 1 243 ? -1.638 -8.470 -13.805 1.00 98.75 243 ILE A C 1
ATOM 1843 O O . ILE A 1 243 ? -1.107 -9.188 -14.659 1.00 98.75 243 ILE A O 1
ATOM 1847 N N . VAL A 1 244 ? -1.545 -8.708 -12.497 1.00 98.81 244 VAL A N 1
ATOM 1848 C CA . VAL A 1 244 ? -0.875 -9.894 -11.967 1.00 98.81 244 VAL A CA 1
ATOM 1849 C C . VAL A 1 244 ? -1.886 -11.003 -11.735 1.00 98.81 244 VAL A C 1
ATOM 1851 O O . VAL A 1 244 ? -2.886 -10.820 -11.045 1.00 98.81 244 VAL A O 1
ATOM 1854 N N . THR A 1 245 ? -1.608 -12.177 -12.294 1.00 98.06 245 THR A N 1
ATOM 1855 C CA . THR A 1 245 ? -2.436 -13.376 -12.129 1.00 98.06 245 THR A CA 1
ATOM 1856 C C . THR A 1 245 ? -1.568 -14.612 -11.937 1.00 98.06 245 THR A C 1
ATOM 1858 O O . THR A 1 245 ? -0.379 -14.621 -12.265 1.00 98.06 245 THR A O 1
ATOM 1861 N N . LYS A 1 246 ? -2.154 -15.666 -11.367 1.00 97.19 246 LYS A N 1
ATOM 1862 C CA . LYS A 1 246 ? -1.487 -16.960 -11.231 1.00 97.19 246 LYS A CA 1
ATOM 1863 C C . LYS A 1 246 ? -1.386 -17.635 -12.601 1.00 97.19 246 LYS A C 1
ATOM 1865 O O . LYS A 1 246 ? -2.369 -17.657 -13.340 1.00 97.19 246 LYS A O 1
ATOM 1870 N N . LEU A 1 247 ? -0.228 -18.214 -12.910 1.00 91.62 247 LEU A N 1
ATOM 1871 C CA . LEU A 1 247 ? -0.042 -19.102 -14.054 1.00 91.62 247 LEU A CA 1
ATOM 1872 C C . LEU A 1 247 ? -1.048 -20.256 -13.975 1.00 91.62 247 LEU A C 1
ATOM 1874 O O . LEU A 1 247 ? -1.218 -20.869 -12.916 1.00 91.62 247 LEU A O 1
ATOM 1878 N N . ALA A 1 248 ? -1.723 -20.496 -15.097 1.00 77.94 248 ALA A N 1
ATOM 1879 C CA . ALA A 1 248 ? -2.650 -21.607 -15.272 1.00 77.94 248 ALA A CA 1
ATOM 1880 C C . ALA A 1 248 ? -1.927 -22.961 -15.292 1.00 77.94 248 ALA A C 1
ATOM 1882 O O . ALA A 1 248 ? -0.775 -23.013 -15.785 1.00 77.94 248 ALA A O 1
#

Radius of gyration: 20.33 Å; chains: 1; bounding box: 74×54×43 Å

pLDDT: mean 84.97, std 18.95, range [32.81, 98.94]

Foldseek 3Di:
DDDDDPDDDDDPDDPPPPPPPPPPDVLPAAEQEDAEPVSVLVCQVPPDQNHEYEYPEAYEDAEAREFQARYHYEQAAHEYEYAAENVQCANYNFEHHGAYEYHYEYEYEQAYQRYLHREHDEFAHQGEYEYQEYEFERQNHHEWDPPPPDTSQQQHYEWAQNGEYEYQEYEFYGHQVHPVQGRLRSPAWDPCQVVDPVGDTTAAEYAWYKYFQAFLCQRPNDVVTDRRYDPQWDWDDDPRITTIHGHD